Protein AF-A0A7X8BT41-F1 (afdb_monomer)

Solvent-accessible surface area (backbone atoms only — not comparable to full-atom values): 15865 Å² total; per-residue (Å²): 128,86,79,70,70,81,82,51,59,70,67,57,50,53,52,51,50,51,53,51,52,50,51,50,54,52,45,33,40,73,60,40,54,57,29,57,73,54,76,55,66,41,75,70,68,73,38,68,85,67,76,93,47,67,69,62,48,51,52,49,51,53,55,49,40,55,48,40,50,65,36,50,74,86,60,53,78,84,67,63,85,79,66,61,61,66,60,51,50,52,51,52,50,52,36,46,65,72,38,23,69,85,70,72,43,75,81,76,92,81,83,92,64,75,41,83,51,82,65,45,72,60,37,38,19,42,66,48,54,53,50,60,40,52,78,77,68,39,31,26,52,37,84,82,52,58,64,49,46,44,51,26,48,51,37,22,32,48,29,40,68,56,46,39,61,55,66,43,58,13,49,46,48,8,31,58,40,22,30,37,31,93,47,58,54,35,21,29,8,19,36,64,68,45,45,61,58,53,52,53,44,31,51,73,70,34,61,91,48,26,65,62,57,59,69,64,41,48,66,69,58,55,49,50,53,50,50,50,52,53,55,50,58,75,50,48,36,70,69,54,23,58,50,49,54,54,54,49,54,53,52,38,53,73,58,73,52,79,87,87,71,103,60,64,56,63,43,52,45,54,40,71,53,41,42,78,79,49,50,87,56,49,102

Mean predicted aligned error: 6.88 Å

pLDDT: mean 86.41, std 12.64, range [35.72, 98.38]

Secondary structure (DSSP, 8-state):
-TTGGGSS-HHHHHHHHHHHHHHHHHHHHHHTGGGGGSPPHHHHHT-------HHHHHHHHHHHHHHHHHH--SSTTTS-TT--HHHHHHHHHHHHHHHTTTTT----SS--PEEPPTTHHHHHHHT--EEEETTTTEEEE-TTS-TTTHHHHHHHHHHHHTT---HHHHHHHHHHHHHT-SSHHHHHHHHHHHHHHHHHHHHHH-TTTHHHHHHHS-HHHHHHHHHHHHHHHHH--HHHHHHHHHHHHHHHHHTT----SSSS-HHHHHHHHHHHHHGGG--

Sequence (283 aa):
LLAIVRRSGFVRLLFSLLRFVTVIVVWFYFSWGVAYFRDDFHTRATVEDVPYDSVQFKDFATRFVEQANRAYDGRTGVYSAGMDKEGVRQEIESVYQRLQGPLRVAYPNGKRRVKPMMFQSLYSKTGVSGYFGPFFNEIHVNDYSLDFTYPFTLAHEMAHQFGVGPESEANLYAFVTCASSGDPRVRYSAYASTLGYVLNDAYRFLPDEYESIYHSVRPEILEDLKRNREHWLAARDEALSSAQDKMYDAYLKTNKVSSGQENYSEVVALLVSSYDLFSPFFR

Structure (mmCIF, N/CA/C/O backbone):
data_AF-A0A7X8BT41-F1
#
_entry.id   AF-A0A7X8BT41-F1
#
loop_
_atom_site.group_PDB
_atom_site.id
_atom_site.type_symbol
_atom_site.label_atom_id
_atom_site.label_alt_id
_atom_site.label_comp_id
_atom_site.label_asym_id
_atom_site.label_entity_id
_atom_site.label_seq_id
_atom_site.pdbx_PDB_ins_code
_atom_site.Cartn_x
_atom_site.Cartn_y
_atom_site.Cartn_z
_atom_site.occupancy
_atom_site.B_iso_or_equiv
_atom_site.auth_seq_id
_atom_site.auth_comp_id
_atom_site.auth_asym_id
_atom_site.auth_atom_id
_atom_site.pdbx_PDB_model_num
ATOM 1 N N . LEU A 1 1 ? 33.443 -1.928 -18.934 1.00 46.94 1 LEU A N 1
ATOM 2 C CA . LEU A 1 1 ? 32.605 -0.994 -19.729 1.00 46.94 1 LEU A CA 1
ATOM 3 C C . LEU A 1 1 ? 33.405 0.034 -20.547 1.00 46.94 1 LEU A C 1
ATOM 5 O O . LEU A 1 1 ? 32.960 0.372 -21.632 1.00 46.94 1 LEU A O 1
ATOM 9 N N . LEU A 1 2 ? 34.616 0.445 -20.139 1.00 46.69 2 LEU A N 1
ATOM 10 C CA . LEU A 1 2 ? 35.472 1.377 -20.910 1.00 46.69 2 LEU A CA 1
ATOM 11 C C . LEU A 1 2 ? 36.242 0.769 -22.110 1.00 46.69 2 LEU A C 1
ATOM 13 O O . LEU A 1 2 ? 36.825 1.507 -22.896 1.00 46.69 2 LEU A O 1
ATOM 17 N N . ALA A 1 3 ? 36.232 -0.555 -22.300 1.00 47.72 3 ALA A N 1
ATOM 18 C CA . ALA A 1 3 ? 37.004 -1.218 -23.363 1.00 47.72 3 ALA A CA 1
ATOM 19 C C . ALA A 1 3 ? 36.257 -1.386 -24.706 1.00 47.72 3 ALA A C 1
ATOM 21 O O . ALA A 1 3 ? 36.884 -1.683 -25.719 1.00 47.72 3 ALA A O 1
ATOM 22 N N . ILE A 1 4 ? 34.935 -1.172 -24.749 1.00 52.84 4 ILE A N 1
ATOM 23 C CA . ILE A 1 4 ? 34.117 -1.387 -25.965 1.00 52.84 4 ILE A CA 1
ATOM 24 C C . ILE A 1 4 ? 34.134 -0.158 -26.897 1.00 52.84 4 ILE A C 1
ATOM 26 O O . ILE A 1 4 ? 33.820 -0.252 -28.079 1.00 52.84 4 ILE A O 1
ATOM 30 N N . VAL A 1 5 ? 34.589 0.997 -26.408 1.00 54.53 5 VAL A N 1
ATOM 31 C CA . VAL A 1 5 ? 34.499 2.278 -27.131 1.00 54.53 5 VAL A CA 1
ATOM 32 C C . VAL A 1 5 ? 35.514 2.400 -28.279 1.00 54.53 5 VAL A C 1
ATOM 34 O O . VAL A 1 5 ? 35.374 3.257 -29.144 1.00 54.53 5 VAL A O 1
ATOM 37 N N . ARG A 1 6 ? 36.532 1.534 -28.360 1.00 57.91 6 ARG A N 1
ATOM 38 C CA . ARG A 1 6 ? 37.703 1.820 -29.206 1.00 57.91 6 ARG A CA 1
ATOM 39 C C . ARG A 1 6 ? 37.657 1.320 -30.657 1.00 57.91 6 ARG A C 1
ATOM 41 O O . ARG A 1 6 ? 38.619 1.561 -31.378 1.00 57.91 6 ARG A O 1
ATOM 48 N N . ARG A 1 7 ? 36.579 0.667 -31.125 1.00 58.59 7 ARG A N 1
ATOM 49 C CA . ARG A 1 7 ? 36.480 0.195 -32.533 1.00 58.59 7 ARG A CA 1
ATOM 50 C C . ARG A 1 7 ? 35.086 0.176 -33.180 1.00 58.59 7 ARG A C 1
ATOM 52 O O . ARG A 1 7 ? 34.935 -0.348 -34.282 1.00 58.59 7 ARG A O 1
ATOM 59 N N . SER A 1 8 ? 34.069 0.765 -32.562 1.00 60.66 8 SER A N 1
ATOM 60 C CA . SER A 1 8 ? 32.756 0.961 -33.191 1.00 60.66 8 SER A CA 1
ATOM 61 C C . SER A 1 8 ? 32.545 2.445 -33.461 1.00 60.66 8 SER A C 1
ATOM 63 O O . SER A 1 8 ? 32.553 3.233 -32.520 1.00 60.66 8 SER A O 1
ATOM 65 N N . GLY A 1 9 ? 32.350 2.839 -34.725 1.00 81.31 9 GLY A N 1
ATOM 66 C CA . GLY A 1 9 ? 31.966 4.217 -35.045 1.00 81.31 9 GLY A CA 1
ATOM 67 C C . GLY A 1 9 ? 30.729 4.623 -34.239 1.00 81.31 9 GLY A C 1
ATOM 68 O O . GLY A 1 9 ? 29.859 3.784 -34.005 1.00 81.31 9 GLY A O 1
ATOM 69 N N . PHE A 1 10 ? 30.658 5.885 -33.812 1.00 83.88 10 PHE A N 1
ATOM 70 C CA . PHE A 1 10 ? 29.584 6.432 -32.970 1.00 83.88 10 PHE A CA 1
ATOM 71 C C . PHE A 1 10 ? 28.173 6.000 -33.422 1.00 83.88 10 PHE A C 1
ATOM 73 O O . PHE A 1 10 ? 27.345 5.617 -32.602 1.00 83.88 10 PHE A O 1
ATOM 80 N N . VAL A 1 11 ? 27.945 5.920 -34.738 1.00 85.94 11 VAL A N 1
ATOM 81 C CA . VAL A 1 11 ? 26.698 5.426 -35.352 1.00 85.94 11 VAL A CA 1
ATOM 82 C C . VAL A 1 11 ? 26.380 3.970 -34.986 1.00 85.94 11 VAL A C 1
ATOM 84 O O . VAL A 1 11 ? 25.241 3.654 -34.659 1.00 85.94 11 VAL A O 1
ATOM 87 N N . ARG A 1 12 ? 27.370 3.067 -34.997 1.00 88.94 12 ARG A N 1
ATOM 88 C CA . ARG A 1 12 ? 27.172 1.658 -34.605 1.00 88.94 12 ARG A CA 1
ATOM 89 C C . ARG A 1 12 ? 26.877 1.523 -33.114 1.00 88.94 12 ARG A C 1
ATOM 91 O O . ARG A 1 12 ? 26.085 0.659 -32.740 1.00 88.94 12 ARG A O 1
ATOM 98 N N . LEU A 1 13 ? 27.500 2.358 -32.278 1.00 91.25 13 LEU A N 1
ATOM 99 C CA . LEU A 1 13 ? 27.207 2.405 -30.845 1.00 91.25 13 LEU A CA 1
ATOM 100 C C . LEU A 1 13 ? 25.766 2.869 -30.610 1.00 91.25 13 LEU A C 1
ATOM 102 O O . LEU A 1 13 ? 25.022 2.180 -29.920 1.00 91.25 13 LEU A O 1
ATOM 106 N N . LEU A 1 14 ? 25.359 3.976 -31.239 1.00 92.62 14 LEU A N 1
ATOM 107 C CA . LEU A 1 14 ? 24.001 4.507 -31.128 1.00 92.62 14 LEU A CA 1
ATOM 108 C C . LEU A 1 14 ? 22.955 3.504 -31.631 1.00 92.62 14 LEU A C 1
ATOM 110 O O . LEU A 1 14 ? 21.965 3.262 -30.949 1.00 92.62 14 LEU A O 1
ATOM 114 N N . PHE A 1 15 ? 23.200 2.856 -32.772 1.00 93.81 15 PHE A N 1
ATOM 115 C CA . PHE A 1 15 ? 22.318 1.811 -33.298 1.00 93.81 15 PHE A CA 1
ATOM 116 C C . PHE A 1 15 ? 22.218 0.602 -32.355 1.00 93.81 15 PHE A C 1
ATOM 118 O O . PHE A 1 15 ? 21.132 0.067 -32.137 1.00 93.81 15 PHE A O 1
ATOM 125 N N . SER A 1 16 ? 23.336 0.185 -31.752 1.00 92.62 16 SER A N 1
ATOM 126 C CA . SER A 1 16 ? 23.345 -0.915 -30.779 1.00 92.62 16 SER A CA 1
ATOM 127 C C . SER A 1 16 ? 22.582 -0.556 -29.505 1.00 92.62 16 SER A C 1
ATOM 129 O O . SER A 1 16 ? 21.847 -1.397 -28.990 1.00 92.62 16 SER A O 1
ATOM 131 N N . LEU A 1 17 ? 22.725 0.686 -29.028 1.00 94.50 17 LEU A N 1
ATOM 132 C CA . LEU A 1 17 ? 21.994 1.211 -27.878 1.00 94.50 17 LEU A CA 1
ATOM 133 C C . LEU A 1 17 ? 20.493 1.282 -28.168 1.00 94.50 17 LEU A C 1
ATOM 135 O O . LEU A 1 17 ? 19.706 0.785 -27.371 1.00 94.50 17 LEU A O 1
ATOM 139 N N . LEU A 1 18 ? 20.102 1.822 -29.326 1.00 95.31 18 LEU A N 1
ATOM 140 C CA . LEU A 1 18 ? 18.705 1.881 -29.749 1.00 95.31 18 LEU A CA 1
ATOM 141 C C . LEU A 1 18 ? 18.093 0.480 -29.797 1.00 95.31 18 LEU A C 1
ATOM 143 O O . LEU A 1 18 ? 17.069 0.248 -29.169 1.00 95.31 18 LEU A O 1
ATOM 147 N N . ARG A 1 19 ? 18.758 -0.480 -30.458 1.00 95.56 19 ARG A N 1
ATOM 148 C CA . ARG A 1 19 ? 18.295 -1.875 -30.520 1.00 95.56 19 ARG A CA 1
ATOM 149 C C . ARG A 1 19 ? 18.134 -2.483 -29.128 1.00 95.56 19 ARG A C 1
ATOM 151 O O . ARG A 1 19 ? 17.158 -3.180 -28.879 1.00 95.56 19 ARG A O 1
ATOM 158 N N . PHE A 1 20 ? 19.090 -2.241 -28.236 1.00 94.56 20 PHE A N 1
ATOM 159 C CA . PHE A 1 20 ? 19.033 -2.734 -26.863 1.00 94.56 20 PHE A CA 1
ATOM 160 C C . PHE A 1 20 ? 17.836 -2.154 -26.099 1.00 94.56 20 PHE A C 1
ATOM 162 O O . PHE A 1 20 ? 17.067 -2.912 -25.514 1.00 94.56 20 PHE A O 1
ATOM 169 N N . VAL A 1 21 ? 17.626 -0.837 -26.176 1.00 93.62 21 VAL A N 1
ATOM 170 C CA . VAL A 1 21 ? 16.466 -0.165 -25.570 1.00 93.62 21 VAL A CA 1
ATOM 171 C C . VAL A 1 21 ? 15.160 -0.692 -26.162 1.00 93.62 21 VAL A C 1
ATOM 173 O O . VAL A 1 21 ? 14.246 -1.011 -25.411 1.00 93.62 21 VAL A O 1
ATOM 176 N N . THR A 1 22 ? 15.073 -0.865 -27.484 1.00 94.38 22 THR A N 1
ATOM 177 C CA . THR A 1 22 ? 13.886 -1.438 -28.135 1.00 94.38 22 THR A CA 1
ATOM 178 C C . THR A 1 22 ? 13.582 -2.842 -27.618 1.00 94.38 22 THR A C 1
ATOM 180 O O . THR A 1 22 ? 12.435 -3.122 -27.290 1.00 94.38 22 THR A O 1
ATOM 183 N N . VAL A 1 23 ? 14.590 -3.714 -27.498 1.00 94.88 23 VAL A N 1
ATOM 184 C CA . VAL A 1 23 ? 14.402 -5.064 -26.943 1.00 94.88 23 VAL A CA 1
ATOM 185 C C . VAL A 1 23 ? 13.898 -5.000 -25.502 1.00 94.88 23 VAL A C 1
ATOM 187 O O . VAL A 1 23 ? 12.987 -5.745 -25.162 1.00 94.88 23 VAL A O 1
ATOM 190 N N . ILE A 1 24 ? 14.429 -4.093 -24.675 1.00 92.94 24 ILE A N 1
ATOM 191 C CA . ILE A 1 24 ? 13.957 -3.902 -23.295 1.00 92.94 24 ILE A CA 1
ATOM 192 C C . ILE A 1 24 ? 12.498 -3.446 -23.266 1.00 92.94 24 ILE A C 1
ATOM 194 O O . ILE A 1 24 ? 11.713 -4.005 -22.508 1.00 92.94 24 ILE A O 1
ATOM 198 N N . VAL A 1 25 ? 12.120 -2.464 -24.086 1.00 90.50 25 VAL A N 1
ATOM 199 C CA . VAL A 1 25 ? 10.742 -1.948 -24.135 1.00 90.50 25 VAL A CA 1
ATOM 200 C C . VAL A 1 25 ? 9.771 -3.031 -24.606 1.00 90.50 25 VAL A C 1
ATOM 202 O O . VAL A 1 25 ? 8.719 -3.218 -24.003 1.00 90.50 25 VAL A O 1
ATOM 205 N N . VAL A 1 26 ? 10.128 -3.786 -25.649 1.00 92.69 26 VAL A N 1
ATOM 206 C CA . VAL A 1 26 ? 9.307 -4.906 -26.132 1.00 92.69 26 VAL A CA 1
ATOM 207 C C . VAL A 1 26 ? 9.187 -5.990 -25.064 1.00 92.69 26 VAL A C 1
ATOM 209 O O . VAL A 1 26 ? 8.084 -6.468 -24.812 1.00 92.69 26 VAL A O 1
ATOM 212 N N . TRP A 1 27 ? 10.296 -6.353 -24.413 1.00 93.94 27 TRP A N 1
ATOM 213 C CA . TRP A 1 27 ? 10.291 -7.340 -23.337 1.00 93.94 27 TRP A CA 1
ATOM 214 C C . TRP A 1 27 ? 9.424 -6.887 -22.164 1.00 93.94 27 TRP A C 1
ATOM 216 O O . TRP A 1 27 ? 8.626 -7.678 -21.684 1.00 93.94 27 TRP A O 1
ATOM 226 N N . PHE A 1 28 ? 9.508 -5.615 -21.770 1.00 90.75 28 PHE A N 1
ATOM 227 C CA . PHE A 1 28 ? 8.667 -5.030 -20.730 1.00 90.75 28 PHE A CA 1
ATOM 228 C C . PHE A 1 28 ? 7.174 -5.183 -21.034 1.00 90.75 28 PHE A C 1
ATOM 230 O O . PHE A 1 28 ? 6.432 -5.698 -20.202 1.00 90.75 28 PHE A O 1
ATOM 237 N N . TYR A 1 29 ? 6.723 -4.767 -22.224 1.00 89.50 29 TYR A N 1
ATOM 238 C CA . TYR A 1 29 ? 5.310 -4.891 -22.589 1.00 89.50 29 TYR A CA 1
ATOM 239 C C . TYR A 1 29 ? 4.877 -6.353 -22.692 1.00 89.50 29 TYR A C 1
ATOM 241 O O . TYR A 1 29 ? 3.796 -6.695 -22.223 1.00 89.50 29 TYR A O 1
ATOM 249 N N . PHE A 1 30 ? 5.729 -7.223 -23.238 1.00 88.44 30 PHE A N 1
ATOM 250 C CA . PHE A 1 30 ? 5.447 -8.653 -23.325 1.00 88.44 30 PHE A CA 1
ATOM 251 C C . PHE A 1 30 ? 5.376 -9.333 -21.949 1.00 88.44 30 PHE A C 1
ATOM 253 O O . PHE A 1 30 ? 4.540 -10.210 -21.752 1.00 88.44 30 PHE A O 1
ATOM 260 N N . SER A 1 31 ? 6.239 -8.949 -21.004 1.00 86.56 31 SER A N 1
ATOM 261 C CA . SER A 1 31 ? 6.320 -9.581 -19.687 1.00 86.56 31 SER A CA 1
ATOM 262 C C . SER A 1 31 ? 5.239 -9.090 -18.730 1.00 86.56 31 SER A C 1
ATOM 264 O O . SER A 1 31 ? 4.700 -9.892 -17.970 1.00 86.56 31 SER A O 1
ATOM 266 N N . TRP A 1 32 ? 4.929 -7.790 -18.746 1.00 88.44 32 TRP A N 1
ATOM 267 C CA . TRP A 1 32 ? 3.987 -7.205 -17.793 1.00 88.44 32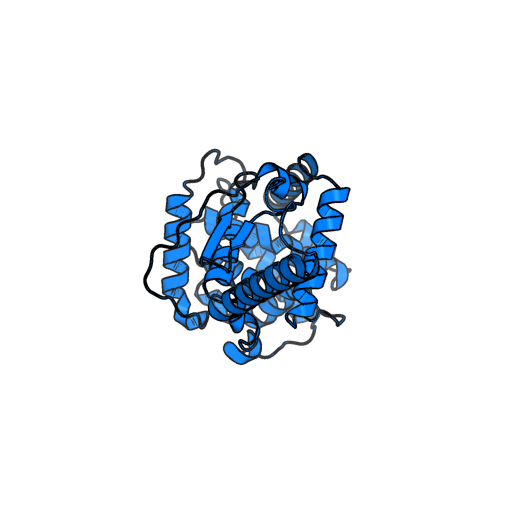 TRP A CA 1
ATOM 268 C C . TRP A 1 32 ? 3.289 -5.931 -18.271 1.00 88.44 32 TRP A C 1
ATOM 270 O O . TRP A 1 32 ? 2.133 -5.729 -17.928 1.00 88.44 32 TRP A O 1
ATOM 280 N N . GLY A 1 33 ? 3.927 -5.081 -19.081 1.00 84.69 33 GLY A N 1
ATOM 281 C CA . GLY A 1 33 ? 3.402 -3.752 -19.433 1.00 84.69 33 GLY A CA 1
ATOM 282 C C . GLY A 1 33 ? 2.035 -3.752 -20.132 1.00 84.69 33 GLY A C 1
ATOM 283 O O . GLY A 1 33 ? 1.350 -2.734 -20.119 1.00 84.69 33 GLY A O 1
ATOM 284 N N . VAL A 1 34 ? 1.588 -4.888 -20.689 1.00 85.69 34 VAL A N 1
ATOM 285 C CA . VAL A 1 34 ? 0.198 -5.065 -21.159 1.00 85.69 34 VAL A CA 1
ATOM 286 C C . VAL A 1 34 ? -0.834 -4.872 -20.031 1.00 85.69 34 VAL A C 1
ATOM 288 O O . VAL A 1 34 ? -1.960 -4.463 -20.305 1.00 85.69 34 VAL A O 1
ATOM 291 N N . ALA A 1 35 ? -0.454 -5.081 -18.766 1.00 84.88 35 ALA A N 1
ATOM 292 C CA . ALA A 1 35 ? -1.291 -4.853 -17.589 1.00 84.88 35 ALA A CA 1
ATOM 293 C C . ALA A 1 35 ? -1.810 -3.408 -17.474 1.00 84.88 35 ALA A C 1
ATOM 295 O O . ALA A 1 35 ? -2.908 -3.213 -16.964 1.00 84.88 35 ALA A O 1
ATOM 296 N N . TYR A 1 36 ? -1.098 -2.404 -18.009 1.00 81.19 36 TYR A N 1
ATOM 297 C CA . TYR A 1 36 ? -1.581 -1.013 -18.034 1.00 81.19 36 TYR A CA 1
ATOM 298 C C . TYR A 1 36 ? -2.783 -0.780 -18.954 1.00 81.19 36 TYR A C 1
ATOM 300 O O . TYR A 1 36 ? -3.438 0.252 -18.853 1.00 81.19 36 TYR A O 1
ATOM 308 N N . PHE A 1 37 ? -3.073 -1.709 -19.866 1.00 83.25 37 PHE A N 1
ATOM 309 C CA . PHE A 1 37 ? -4.236 -1.626 -20.755 1.00 83.25 37 PHE A CA 1
ATOM 310 C C . PHE A 1 37 ? -5.433 -2.423 -20.241 1.00 83.25 37 PHE A C 1
ATOM 312 O O . PHE A 1 37 ? -6.433 -2.539 -20.945 1.00 83.25 37 PHE A O 1
ATOM 319 N N . ARG A 1 38 ? -5.323 -3.017 -19.050 1.00 83.62 38 ARG A N 1
ATOM 320 C CA . ARG A 1 38 ? -6.440 -3.675 -18.383 1.00 83.62 38 ARG A CA 1
ATOM 321 C C . ARG A 1 38 ? -7.437 -2.608 -17.928 1.00 83.62 38 ARG A C 1
ATOM 323 O O . ARG A 1 38 ? -7.025 -1.550 -17.462 1.00 83.62 38 ARG A O 1
ATOM 330 N N . ASP A 1 39 ? -8.726 -2.910 -18.055 1.00 83.31 39 ASP A N 1
ATOM 331 C CA . ASP A 1 39 ? -9.784 -2.016 -17.581 1.00 83.31 39 ASP A CA 1
ATOM 332 C C . ASP A 1 39 ? -9.620 -1.715 -16.082 1.00 83.31 39 ASP A C 1
ATOM 334 O O . ASP A 1 39 ? -9.140 -2.559 -15.307 1.00 83.31 39 ASP A O 1
ATOM 338 N N . ASP A 1 40 ? -10.043 -0.519 -15.679 1.00 82.25 40 ASP A N 1
ATOM 339 C CA . ASP A 1 40 ? -9.997 -0.069 -14.291 1.00 82.25 40 ASP A CA 1
ATOM 340 C C . ASP A 1 40 ? -10.830 -0.967 -13.356 1.00 82.25 40 ASP A C 1
ATOM 342 O O . ASP A 1 40 ? -11.617 -1.828 -13.774 1.00 82.25 40 ASP A O 1
ATOM 346 N N . PHE A 1 41 ? -10.635 -0.781 -12.051 1.00 82.19 41 PHE A N 1
ATOM 347 C CA . PHE A 1 41 ? -11.343 -1.550 -11.039 1.00 82.19 41 PHE A CA 1
ATOM 348 C C . PHE A 1 41 ? -12.869 -1.410 -11.117 1.00 82.19 41 PHE A C 1
ATOM 350 O O . PHE A 1 41 ? -13.549 -2.422 -10.971 1.00 82.19 41 PHE A O 1
ATOM 357 N N . HIS A 1 42 ? -13.417 -0.222 -11.376 1.00 80.69 42 HIS A N 1
ATOM 358 C CA . HIS A 1 42 ? -14.865 0.014 -11.424 1.00 80.69 42 HIS A CA 1
ATOM 359 C C . HIS A 1 42 ? -15.517 -0.797 -12.544 1.00 80.69 42 HIS A C 1
ATOM 361 O O . HIS A 1 42 ? -16.444 -1.581 -12.309 1.00 80.69 42 HIS A O 1
ATOM 367 N N . THR A 1 43 ? -14.943 -0.713 -13.746 1.00 80.31 43 THR A N 1
ATOM 368 C CA . THR A 1 43 ? -15.365 -1.488 -14.915 1.00 80.31 43 THR A CA 1
ATOM 369 C C . THR A 1 43 ? -15.244 -2.984 -14.640 1.00 80.31 43 THR A C 1
ATOM 371 O O . THR A 1 43 ? -16.195 -3.753 -14.827 1.00 80.31 43 THR A O 1
ATOM 374 N N . ARG A 1 44 ? -14.084 -3.421 -14.134 1.00 85.31 44 ARG A N 1
ATOM 375 C CA . ARG A 1 44 ? -13.840 -4.843 -13.899 1.00 85.31 44 ARG A CA 1
ATOM 376 C C . ARG A 1 44 ? -14.641 -5.410 -12.765 1.00 85.31 44 ARG A C 1
ATOM 378 O O . ARG A 1 44 ? -14.988 -6.565 -12.897 1.00 85.31 44 ARG A O 1
ATOM 385 N N . ALA A 1 45 ? -14.883 -4.701 -11.674 1.00 79.88 45 ALA A N 1
ATOM 386 C CA . ALA A 1 45 ? -15.609 -5.201 -10.510 1.00 79.88 45 ALA A CA 1
ATOM 387 C C . 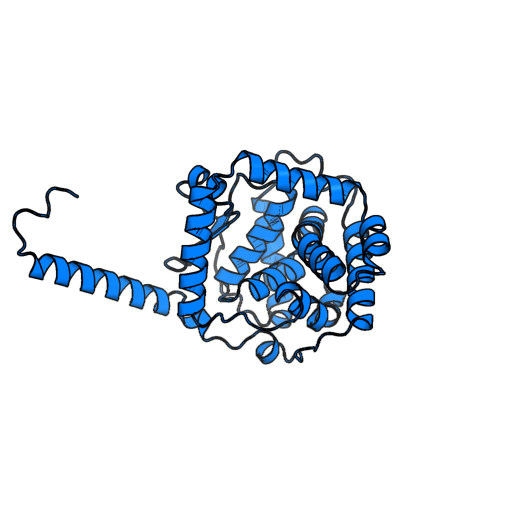ALA A 1 45 ? -17.120 -4.952 -10.615 1.00 79.88 45 ALA A C 1
ATOM 389 O O . ALA A 1 45 ? -17.870 -5.520 -9.823 1.00 79.88 45 ALA A O 1
ATOM 390 N N . THR A 1 46 ? -17.570 -4.198 -11.628 1.00 79.88 46 THR A N 1
ATOM 391 C CA . THR A 1 46 ? -18.962 -3.738 -11.754 1.00 79.88 46 THR A CA 1
ATOM 392 C C . THR A 1 46 ? -19.369 -2.924 -10.520 1.00 79.88 46 THR A C 1
ATOM 394 O O . THR A 1 46 ? -20.442 -3.117 -9.955 1.00 79.88 46 THR A O 1
ATOM 397 N N . VAL A 1 47 ? -18.456 -2.058 -10.078 1.00 78.12 47 VAL A N 1
ATOM 398 C CA . VAL A 1 47 ? -18.631 -1.132 -8.955 1.00 78.12 47 VAL A CA 1
ATOM 399 C C . VAL A 1 47 ? -18.745 0.254 -9.558 1.00 78.12 47 VAL A C 1
ATOM 401 O O . VAL A 1 47 ? -17.845 0.673 -10.278 1.00 78.12 47 VAL A O 1
ATOM 404 N N . GLU A 1 48 ? -19.848 0.950 -9.308 1.00 75.44 48 GLU A N 1
ATOM 405 C CA . GLU A 1 48 ? -20.013 2.316 -9.805 1.00 75.44 48 GLU A CA 1
ATOM 406 C C . GLU A 1 48 ? -18.977 3.239 -9.159 1.00 75.44 48 GLU A C 1
ATOM 408 O O . GLU A 1 48 ? -18.620 3.074 -7.990 1.00 75.44 48 GLU A O 1
ATOM 413 N N . ASP A 1 49 ? -18.454 4.180 -9.942 1.00 69.81 49 ASP A N 1
ATOM 414 C CA . ASP A 1 49 ? -17.660 5.269 -9.386 1.00 69.81 49 ASP A CA 1
ATOM 415 C C . ASP A 1 49 ? -18.594 6.159 -8.563 1.00 69.81 49 ASP A C 1
ATOM 417 O O . ASP A 1 49 ? -19.667 6.556 -9.034 1.00 69.81 49 ASP A O 1
ATOM 421 N N . VAL A 1 50 ? -18.226 6.404 -7.309 1.00 67.44 50 VAL A N 1
ATOM 422 C CA . VAL A 1 50 ? -19.091 7.104 -6.362 1.00 67.44 50 VAL A CA 1
ATOM 423 C C . VAL A 1 50 ? -18.588 8.538 -6.247 1.00 67.44 50 VAL A C 1
ATOM 425 O O . VAL A 1 50 ? -17.460 8.746 -5.792 1.00 67.44 50 VAL A O 1
ATOM 428 N N . PRO A 1 51 ? -19.386 9.545 -6.655 1.00 73.44 51 PRO A N 1
ATOM 429 C CA . PRO A 1 51 ? -18.998 10.933 -6.466 1.00 73.44 51 PRO A CA 1
ATOM 430 C C . PRO A 1 51 ? -18.841 11.233 -4.975 1.00 73.44 51 PRO A C 1
ATOM 432 O O . PRO A 1 51 ? -19.465 10.589 -4.133 1.00 73.44 51 PRO A O 1
ATOM 435 N N . TYR A 1 52 ? -18.030 12.241 -4.654 1.00 75.00 52 TYR A N 1
ATOM 436 C CA . TYR A 1 52 ? -17.840 12.670 -3.272 1.00 75.00 52 TYR A CA 1
ATOM 437 C C . TYR A 1 52 ? -19.182 12.934 -2.566 1.00 75.00 52 TYR A C 1
ATOM 439 O O . TYR A 1 52 ? -19.979 13.762 -3.014 1.00 75.00 52 TYR A O 1
ATOM 447 N N . ASP A 1 53 ? -19.378 12.279 -1.422 1.00 84.31 53 ASP A N 1
ATOM 448 C CA . ASP A 1 53 ? -20.487 12.498 -0.497 1.00 84.31 53 ASP A CA 1
ATOM 449 C C . ASP A 1 53 ? -19.925 12.571 0.932 1.00 84.31 53 ASP A C 1
ATOM 451 O O . ASP A 1 53 ? -19.302 11.631 1.438 1.00 84.31 53 ASP A O 1
ATOM 455 N N . SER A 1 54 ? -20.122 13.713 1.594 1.00 83.62 54 SER A N 1
ATOM 456 C CA . SER A 1 54 ? -19.597 13.955 2.940 1.00 83.62 54 SER A CA 1
ATOM 457 C C . SER A 1 54 ? -20.243 13.063 4.000 1.00 83.62 54 SER A C 1
ATOM 459 O O . SER A 1 54 ? -19.572 12.646 4.942 1.00 83.62 54 SER A O 1
ATOM 461 N N . VAL A 1 55 ? -21.528 12.734 3.854 1.00 88.19 55 VAL A N 1
ATOM 462 C CA . VAL A 1 55 ? -22.255 11.871 4.790 1.00 88.19 55 VAL A CA 1
ATOM 463 C C . VAL A 1 55 ? -21.768 10.437 4.643 1.00 88.19 55 VAL A C 1
ATOM 465 O O . VAL A 1 55 ? -21.441 9.799 5.646 1.00 88.19 55 VAL A O 1
ATOM 468 N N . GLN A 1 56 ? -21.652 9.953 3.404 1.00 90.38 56 GLN A N 1
ATOM 469 C CA . GLN A 1 56 ? -21.121 8.619 3.128 1.00 90.38 56 GLN A CA 1
ATOM 470 C C . GLN A 1 56 ? -19.676 8.486 3.614 1.00 90.38 56 GLN A C 1
ATOM 472 O O . GLN A 1 56 ? -19.327 7.502 4.267 1.00 90.38 56 GLN A O 1
ATOM 477 N N . PHE A 1 57 ? -18.834 9.484 3.339 1.00 92.38 57 PHE A N 1
ATOM 478 C CA . PHE A 1 57 ? -17.439 9.440 3.756 1.00 92.38 57 PHE A CA 1
ATOM 479 C C . PHE A 1 57 ? -17.273 9.516 5.269 1.00 92.38 57 PHE A C 1
ATOM 481 O O . PHE A 1 57 ? -16.441 8.801 5.820 1.00 92.38 57 PHE A O 1
ATOM 488 N N . LYS A 1 58 ? -18.083 10.318 5.966 1.00 94.25 58 LYS A N 1
ATOM 489 C CA . LYS A 1 58 ? -18.079 10.374 7.432 1.00 94.25 58 LYS A CA 1
ATOM 490 C C . LYS A 1 58 ? -18.457 9.034 8.058 1.00 94.25 58 LYS A C 1
ATOM 492 O O . LYS A 1 58 ? -17.796 8.603 9.007 1.00 94.25 58 LYS A O 1
ATOM 497 N N . ASP A 1 59 ? -19.493 8.378 7.533 1.00 94.50 59 ASP A N 1
ATOM 498 C CA . ASP A 1 59 ? -19.884 7.033 7.965 1.00 94.50 59 ASP A CA 1
ATOM 499 C C . ASP A 1 59 ? -18.751 6.030 7.715 1.00 94.50 59 ASP A C 1
ATOM 501 O O . ASP A 1 59 ? -18.312 5.345 8.641 1.00 94.50 59 ASP A O 1
ATOM 505 N N . PHE A 1 60 ? -18.200 6.015 6.498 1.00 95.62 60 PHE A N 1
ATOM 506 C CA . PHE A 1 60 ? -17.059 5.174 6.146 1.00 95.62 60 PHE A CA 1
ATOM 507 C C . PHE A 1 60 ? -15.861 5.413 7.071 1.00 95.62 60 PHE A C 1
ATOM 509 O O . PHE A 1 60 ? -15.325 4.456 7.621 1.00 95.62 60 PHE A O 1
ATOM 516 N N . ALA A 1 61 ? -15.448 6.665 7.281 1.00 96.81 61 ALA A N 1
ATOM 517 C CA . ALA A 1 61 ? -14.289 7.011 8.098 1.00 96.81 61 ALA A CA 1
ATOM 518 C C . ALA A 1 61 ? -14.486 6.572 9.555 1.00 96.81 61 ALA A C 1
ATOM 520 O O . ALA A 1 61 ? -13.576 6.005 10.158 1.00 96.81 61 ALA A O 1
ATOM 521 N N . THR A 1 62 ? -15.692 6.762 10.097 1.00 96.62 62 THR A N 1
ATOM 522 C CA . THR A 1 62 ? -16.043 6.326 11.453 1.00 96.62 62 THR A CA 1
ATOM 523 C C . THR A 1 62 ? -15.981 4.800 11.565 1.00 96.62 62 THR A C 1
ATOM 525 O O . THR A 1 62 ? -15.263 4.278 12.420 1.00 96.62 62 THR A O 1
ATOM 528 N N . ARG A 1 63 ? -16.642 4.065 10.654 1.00 96.38 63 ARG A N 1
ATOM 529 C CA . ARG A 1 63 ? -16.585 2.591 10.606 1.00 96.38 63 ARG A CA 1
ATOM 530 C C . ARG A 1 63 ? -15.152 2.088 10.429 1.00 96.38 63 ARG A C 1
ATOM 532 O O . ARG A 1 63 ? -14.742 1.142 11.100 1.00 96.38 63 ARG A O 1
ATOM 539 N N . PHE A 1 64 ? -14.371 2.730 9.564 1.00 97.50 64 PHE A N 1
ATOM 540 C CA . PHE A 1 64 ? -12.981 2.378 9.304 1.00 97.50 64 PHE A CA 1
ATOM 541 C C . PHE A 1 64 ? -12.125 2.521 10.565 1.00 97.50 64 PHE A C 1
ATOM 543 O O . PHE A 1 64 ? -11.386 1.596 10.904 1.00 97.50 64 PHE A O 1
ATOM 550 N N . VAL A 1 65 ? -12.242 3.641 11.287 1.00 98.00 65 VAL A N 1
ATOM 551 C CA . VAL A 1 65 ? -11.498 3.871 12.534 1.00 98.00 65 VAL A CA 1
ATOM 552 C C . VAL A 1 65 ? -11.903 2.872 13.615 1.00 98.00 65 VAL A C 1
ATOM 554 O O . VAL A 1 65 ? -11.032 2.325 14.293 1.00 98.00 65 VAL A O 1
ATOM 557 N N . GLU A 1 66 ? -13.189 2.542 13.746 1.00 97.00 66 GLU A N 1
ATOM 558 C CA . GLU A 1 66 ? -13.612 1.486 14.670 1.00 97.00 66 GLU A CA 1
ATOM 559 C C . GLU A 1 66 ? -12.965 0.133 14.346 1.00 97.00 66 GLU A C 1
ATOM 561 O O . GLU A 1 66 ? -12.523 -0.579 15.250 1.00 97.00 66 GLU A O 1
ATOM 566 N N . GLN A 1 67 ? -12.891 -0.230 13.063 1.00 96.56 67 GLN A N 1
ATOM 567 C CA . GLN A 1 67 ? -12.261 -1.477 12.638 1.00 96.56 67 GLN A CA 1
ATOM 568 C C . GLN A 1 67 ? -10.742 -1.450 12.824 1.00 96.56 67 GLN A C 1
ATOM 570 O O . GLN A 1 67 ? -10.177 -2.438 13.291 1.00 96.56 67 GLN A O 1
ATOM 575 N N . ALA A 1 68 ? -10.089 -0.313 12.571 1.00 96.31 68 ALA A N 1
ATOM 576 C CA . ALA A 1 68 ? -8.674 -0.120 12.879 1.00 96.31 68 ALA A CA 1
ATOM 577 C C . ALA A 1 68 ? -8.398 -0.318 14.378 1.00 96.31 68 ALA A C 1
ATOM 579 O O . ALA A 1 68 ? -7.482 -1.051 1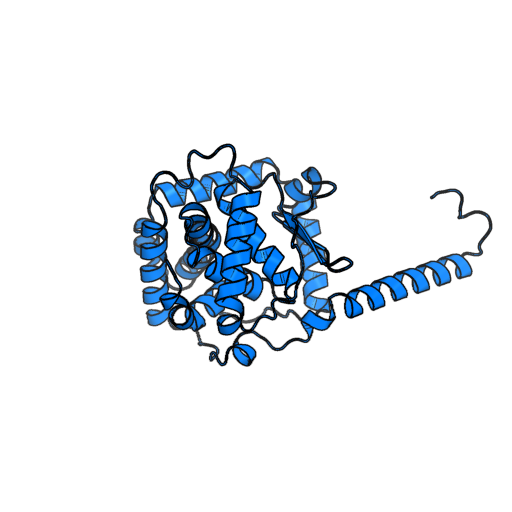4.757 1.00 96.31 68 ALA A O 1
ATOM 580 N N . ASN A 1 69 ? -9.248 0.254 15.233 1.00 96.56 69 ASN A N 1
ATOM 581 C CA . ASN A 1 69 ? -9.159 0.102 16.681 1.00 96.56 69 ASN A CA 1
ATOM 582 C C . ASN A 1 69 ? -9.378 -1.346 17.142 1.00 96.56 69 ASN A C 1
ATOM 584 O O . ASN A 1 69 ? -8.742 -1.774 18.104 1.00 96.56 69 ASN A O 1
ATOM 588 N N . ARG A 1 70 ? -10.270 -2.096 16.480 1.00 94.38 70 ARG A N 1
ATOM 589 C CA . ARG A 1 70 ? -10.514 -3.523 16.756 1.00 94.38 70 ARG A CA 1
ATOM 590 C C . ARG A 1 70 ? -9.385 -4.426 16.256 1.00 94.38 70 ARG A C 1
ATOM 592 O O . ARG A 1 70 ? -9.120 -5.451 16.877 1.00 94.38 70 ARG A O 1
ATOM 599 N N . ALA A 1 71 ? -8.726 -4.061 15.157 1.00 93.19 71 ALA A N 1
ATOM 600 C CA . ALA A 1 71 ? -7.614 -4.822 14.595 1.00 93.19 71 ALA A CA 1
ATOM 601 C C . ALA A 1 71 ? -6.339 -4.739 15.449 1.00 93.19 71 ALA A C 1
ATOM 603 O O . ALA A 1 71 ? -5.500 -5.636 15.375 1.00 93.19 71 ALA A O 1
ATOM 604 N N . TYR A 1 72 ? -6.196 -3.690 16.262 1.00 91.62 72 TYR A N 1
ATOM 605 C CA . TYR A 1 72 ? -5.114 -3.575 17.234 1.00 91.62 72 TYR A CA 1
ATOM 606 C C . TYR A 1 72 ? -5.370 -4.480 18.448 1.00 91.62 72 TYR A C 1
ATOM 608 O O . TYR A 1 72 ? -6.269 -4.224 19.249 1.00 91.62 72 TYR A O 1
ATOM 616 N N . ASP A 1 73 ? -4.557 -5.525 18.623 1.00 82.88 73 ASP A N 1
ATOM 617 C CA . ASP A 1 73 ? -4.735 -6.515 19.700 1.00 82.88 73 ASP A CA 1
ATOM 618 C C . ASP A 1 73 ? -3.823 -6.288 20.929 1.00 82.88 73 ASP A C 1
ATOM 620 O O . ASP A 1 73 ? -3.769 -7.122 21.838 1.00 82.88 73 ASP A O 1
ATOM 624 N N . GLY A 1 74 ? -3.083 -5.171 20.968 1.00 72.56 74 GLY A N 1
ATOM 625 C CA . GLY A 1 74 ? -2.119 -4.841 22.030 1.00 72.56 74 GLY A CA 1
ATOM 626 C C . GLY A 1 74 ? -0.803 -5.627 21.981 1.00 72.56 74 GLY A C 1
ATOM 627 O O . GLY A 1 74 ? 0.099 -5.369 22.776 1.00 72.56 74 GLY A O 1
ATOM 628 N N . ARG A 1 75 ? -0.670 -6.585 21.058 1.00 66.75 75 ARG A N 1
ATOM 629 C CA . ARG A 1 75 ? 0.546 -7.376 20.800 1.00 66.75 75 ARG A CA 1
ATOM 630 C C . ARG A 1 75 ? 1.116 -7.075 19.413 1.00 66.75 75 ARG A C 1
ATOM 632 O O . ARG A 1 75 ? 2.328 -7.150 19.211 1.00 66.75 75 ARG A O 1
ATOM 639 N N . THR A 1 76 ? 0.251 -6.712 18.473 1.00 62.81 76 THR A N 1
ATOM 640 C CA . THR A 1 76 ? 0.556 -6.208 17.135 1.00 62.81 76 THR A CA 1
ATOM 641 C C . THR A 1 76 ? 1.038 -4.760 17.214 1.00 62.81 76 THR A C 1
ATOM 643 O O . THR A 1 76 ? 0.376 -3.932 17.828 1.00 62.81 76 THR A O 1
ATOM 646 N N . GLY A 1 77 ? 2.182 -4.438 16.607 1.00 54.38 77 GLY A N 1
ATOM 647 C CA . GLY A 1 77 ? 2.679 -3.059 16.514 1.00 54.38 77 GLY A CA 1
ATOM 648 C C . GLY A 1 77 ? 3.898 -2.772 17.388 1.00 54.38 77 GLY A C 1
ATOM 649 O O . GLY A 1 77 ? 4.910 -2.309 16.876 1.00 54.38 77 GLY A O 1
ATOM 650 N N . VAL A 1 78 ? 3.915 -3.137 18.670 1.00 48.62 78 VAL A N 1
ATOM 651 C CA . VAL A 1 78 ? 4.949 -2.596 19.580 1.00 48.62 78 VAL A CA 1
ATOM 652 C C . VAL A 1 78 ? 6.140 -3.543 19.838 1.00 48.62 78 VAL A C 1
ATOM 654 O O . VAL A 1 78 ? 7.220 -3.056 20.161 1.00 48.62 78 VAL A O 1
ATOM 657 N N . TYR A 1 79 ? 6.026 -4.866 19.618 1.00 49.00 79 TYR A N 1
ATOM 658 C CA . TYR A 1 79 ? 7.016 -5.815 20.181 1.00 49.00 79 TYR A CA 1
ATOM 659 C C . TYR A 1 79 ? 7.528 -6.975 19.318 1.00 49.00 79 TYR A C 1
ATOM 661 O O . TYR A 1 79 ? 8.369 -7.736 19.799 1.00 49.00 79 TYR A O 1
ATOM 669 N N . SER A 1 80 ? 7.105 -7.160 18.067 1.00 50.12 80 SER A N 1
ATOM 670 C CA . SER A 1 80 ? 7.630 -8.288 17.286 1.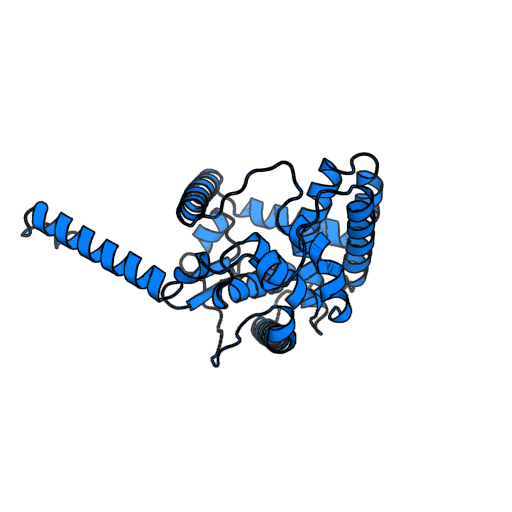00 50.12 80 SER A CA 1
ATOM 671 C C . SER A 1 80 ? 8.926 -7.909 16.576 1.00 50.12 80 SER A C 1
ATOM 673 O O . SER A 1 80 ? 8.919 -7.682 15.375 1.00 50.12 80 SER A O 1
ATOM 675 N N . ALA A 1 81 ? 10.051 -7.845 17.287 1.00 56.88 81 ALA A N 1
ATOM 676 C CA . ALA A 1 81 ? 11.319 -8.065 16.602 1.00 56.88 81 ALA A CA 1
ATOM 677 C C . ALA A 1 81 ? 11.303 -9.512 16.083 1.00 56.88 81 ALA A C 1
ATOM 679 O O . ALA A 1 81 ? 11.229 -10.448 16.881 1.00 56.88 81 ALA A O 1
ATOM 680 N N . GLY A 1 82 ? 11.325 -9.697 14.762 1.00 70.88 82 GLY A N 1
ATOM 681 C CA . GLY A 1 82 ? 11.360 -11.027 14.152 1.00 70.88 82 GLY A CA 1
ATOM 682 C C . GLY A 1 82 ? 9.991 -11.544 13.720 1.00 70.88 82 GLY A C 1
ATOM 683 O O . GLY A 1 82 ? 9.612 -12.663 14.071 1.00 70.88 82 GLY A O 1
ATOM 684 N N . MET A 1 83 ? 9.249 -10.751 12.939 1.00 83.06 83 MET A N 1
ATOM 685 C CA . MET A 1 83 ? 8.114 -11.267 12.175 1.00 83.06 83 MET A CA 1
ATOM 686 C C . MET A 1 83 ? 8.536 -12.461 11.301 1.00 83.06 83 MET A C 1
ATOM 688 O O . MET A 1 83 ? 9.508 -12.393 10.546 1.00 83.06 83 MET A O 1
ATOM 692 N N . ASP A 1 84 ? 7.766 -13.550 11.365 1.00 89.50 84 ASP A N 1
ATOM 693 C CA . ASP A 1 84 ? 7.899 -14.678 10.441 1.00 89.50 84 ASP A CA 1
ATOM 694 C C . ASP A 1 84 ? 7.416 -14.266 9.042 1.00 89.50 84 ASP A C 1
ATOM 696 O O . ASP A 1 84 ? 6.243 -14.414 8.692 1.00 89.50 84 ASP A O 1
ATOM 700 N N . LYS A 1 85 ? 8.335 -13.705 8.249 1.00 90.25 85 LYS A N 1
ATOM 701 C CA . LYS A 1 85 ? 8.064 -13.222 6.888 1.00 90.25 85 LYS A CA 1
ATOM 702 C C . LYS A 1 85 ? 7.580 -14.333 5.958 1.00 90.25 85 LYS A C 1
ATOM 704 O O . LYS A 1 85 ? 6.777 -14.067 5.069 1.00 90.25 85 LYS A O 1
ATOM 709 N N . GLU A 1 86 ? 8.036 -15.569 6.156 1.00 91.50 86 GLU A N 1
ATOM 710 C CA . GLU A 1 86 ? 7.606 -16.701 5.333 1.00 91.50 86 GLU A CA 1
ATOM 711 C C . GLU A 1 86 ? 6.179 -17.130 5.691 1.00 91.50 86 GLU A C 1
ATOM 713 O O . GLU A 1 86 ? 5.371 -17.338 4.787 1.00 91.50 86 GLU A O 1
ATOM 718 N N . GLY A 1 87 ? 5.838 -17.177 6.982 1.00 93.12 87 GLY A N 1
ATOM 719 C CA . GLY A 1 87 ? 4.464 -17.386 7.441 1.00 93.12 87 GLY A CA 1
ATOM 720 C C . GLY A 1 87 ? 3.508 -16.297 6.946 1.00 93.12 87 GLY A C 1
ATOM 721 O O . GLY A 1 87 ? 2.451 -16.608 6.400 1.00 93.12 87 GLY A O 1
ATOM 722 N N . VAL A 1 88 ? 3.908 -15.022 7.027 1.00 93.94 88 VAL A N 1
ATOM 723 C CA . VAL A 1 88 ? 3.125 -13.890 6.490 1.00 93.94 88 VAL A CA 1
ATOM 724 C C . VAL A 1 88 ? 2.930 -14.008 4.979 1.00 93.94 88 VAL A C 1
ATOM 726 O O . VAL A 1 88 ? 1.823 -13.810 4.480 1.00 93.94 88 VAL A O 1
ATOM 729 N N . ARG A 1 89 ? 3.978 -14.376 4.235 1.00 94.94 89 ARG A N 1
ATOM 730 C CA . ARG A 1 89 ? 3.895 -14.600 2.786 1.00 94.94 89 ARG A CA 1
ATOM 731 C C . ARG A 1 89 ? 2.901 -15.709 2.442 1.00 94.94 89 ARG A C 1
ATOM 733 O O . ARG A 1 89 ? 2.112 -15.543 1.515 1.00 94.94 89 ARG A O 1
ATOM 740 N N . GLN A 1 90 ? 2.938 -16.827 3.167 1.00 94.50 90 GLN A N 1
ATOM 741 C CA . GLN A 1 90 ? 2.011 -17.947 2.973 1.00 94.50 90 GLN A CA 1
ATOM 742 C C . GLN A 1 90 ? 0.568 -17.555 3.300 1.00 94.50 90 GLN A C 1
ATOM 744 O O . GLN A 1 90 ? -0.341 -17.897 2.544 1.00 94.50 90 GLN A O 1
ATOM 749 N N . GLU A 1 91 ? 0.363 -16.798 4.378 1.00 95.69 91 GLU A N 1
ATOM 750 C CA . GLU A 1 91 ? -0.948 -16.272 4.751 1.00 95.69 91 GLU A CA 1
ATOM 751 C C . GLU A 1 91 ? -1.506 -15.361 3.647 1.00 95.69 91 GLU A C 1
ATOM 753 O O . GLU A 1 91 ? -2.600 -15.622 3.150 1.00 95.69 91 GLU A O 1
ATOM 758 N N . ILE A 1 92 ? -0.737 -14.372 3.176 1.00 96.00 92 ILE A N 1
ATOM 759 C CA . ILE A 1 92 ? -1.150 -13.465 2.090 1.00 96.00 92 ILE A CA 1
ATOM 760 C C . ILE A 1 92 ? -1.448 -14.242 0.798 1.00 96.00 92 ILE A C 1
ATOM 762 O O . ILE A 1 92 ? -2.478 -14.004 0.164 1.00 96.00 92 ILE A O 1
ATOM 766 N N . GLU A 1 93 ? -0.603 -15.209 0.418 1.00 94.81 93 GLU A N 1
ATOM 767 C CA . GLU A 1 93 ? -0.869 -16.069 -0.743 1.00 94.81 93 GLU A CA 1
ATOM 768 C C . GLU A 1 93 ? -2.189 -16.832 -0.594 1.00 94.81 93 GLU A C 1
ATOM 770 O O . GLU A 1 93 ? -2.959 -16.903 -1.554 1.00 94.81 93 GLU A O 1
ATOM 775 N N . SER A 1 94 ? -2.464 -17.381 0.593 1.00 94.69 94 SER A N 1
ATOM 776 C CA . SER A 1 94 ? -3.695 -18.129 0.859 1.00 94.69 94 SER A CA 1
ATOM 777 C C . SER A 1 94 ? -4.941 -17.242 0.763 1.00 94.69 94 SER A C 1
ATOM 779 O O . SER A 1 94 ? -5.967 -17.663 0.220 1.00 94.69 94 SER A O 1
ATOM 781 N N . VAL A 1 95 ? -4.852 -15.988 1.222 1.00 96.19 95 VAL A N 1
ATOM 782 C CA . VAL A 1 95 ? -5.967 -15.044 1.149 1.00 96.19 95 VAL A CA 1
ATOM 783 C C . VAL A 1 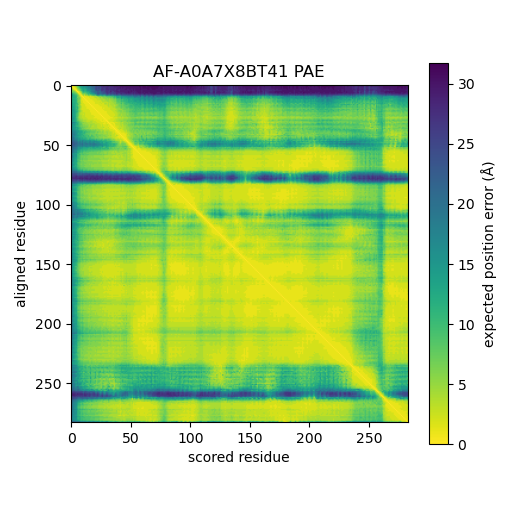95 ? -6.208 -14.607 -0.293 1.00 96.19 95 VAL A C 1
ATOM 785 O O . VAL A 1 95 ? -7.357 -14.639 -0.730 1.00 96.19 95 VAL A O 1
ATOM 788 N N . TYR A 1 96 ? -5.160 -14.307 -1.068 1.00 95.50 96 TYR A N 1
ATOM 789 C CA . TYR A 1 96 ? -5.304 -14.021 -2.499 1.00 95.50 96 TYR A CA 1
ATOM 790 C C . TYR A 1 96 ? -5.939 -15.190 -3.264 1.00 95.50 96 TYR A C 1
ATOM 792 O O . TYR A 1 96 ? -6.823 -14.970 -4.088 1.00 95.50 96 TYR A O 1
ATOM 800 N N . GLN A 1 97 ? -5.552 -16.438 -2.972 1.00 94.06 97 GLN A N 1
ATOM 801 C CA . GLN A 1 97 ? -6.179 -17.622 -3.582 1.00 94.06 97 GLN A CA 1
ATOM 802 C C . GLN A 1 97 ? -7.672 -17.710 -3.262 1.00 94.06 97 GLN A C 1
ATOM 804 O O . GLN A 1 97 ? -8.483 -18.012 -4.140 1.00 94.06 97 GLN A O 1
ATOM 809 N N . ARG A 1 98 ? -8.045 -17.432 -2.009 1.00 94.94 98 ARG A N 1
ATOM 810 C CA . ARG A 1 98 ? -9.441 -17.439 -1.560 1.00 94.94 98 ARG A CA 1
ATOM 811 C C . ARG A 1 98 ? -10.253 -16.297 -2.176 1.00 94.94 98 ARG A C 1
ATOM 813 O O . ARG A 1 98 ? -11.419 -16.496 -2.499 1.00 94.94 98 ARG A O 1
ATOM 820 N N . LEU A 1 99 ? -9.646 -15.123 -2.347 1.00 95.00 99 LEU A N 1
ATOM 821 C CA . LEU A 1 99 ? -10.301 -13.911 -2.845 1.00 95.00 99 LEU A CA 1
ATOM 822 C C . LEU A 1 99 ? -10.135 -13.679 -4.353 1.00 95.00 99 LEU A C 1
ATOM 824 O O . LEU A 1 99 ? -10.602 -12.660 -4.852 1.00 95.00 99 LEU A O 1
ATOM 828 N N . GLN A 1 100 ? -9.547 -14.616 -5.102 1.00 92.38 100 GLN A N 1
ATOM 829 C CA . GLN A 1 100 ? -9.319 -14.466 -6.547 1.00 92.38 100 GLN A CA 1
ATOM 830 C C . GLN A 1 100 ? -10.601 -14.123 -7.333 1.00 92.38 100 GLN A C 1
ATOM 832 O O . GLN A 1 100 ? -10.568 -13.308 -8.252 1.00 92.38 100 GLN A O 1
ATOM 837 N N . GLY A 1 101 ? -11.743 -14.703 -6.935 1.00 91.12 101 GLY A N 1
ATOM 838 C CA . GLY A 1 101 ? -13.056 -14.434 -7.526 1.00 91.12 101 GLY A CA 1
ATOM 839 C C . GLY A 1 101 ? -13.542 -13.012 -7.226 1.00 91.12 101 GLY A C 1
ATOM 840 O O . GLY A 1 101 ? -13.694 -12.239 -8.169 1.00 91.12 101 GLY A O 1
ATOM 841 N N . PRO A 1 102 ? -13.734 -12.642 -5.943 1.00 90.94 102 PRO A N 1
ATOM 842 C CA . PRO A 1 102 ? -14.107 -11.282 -5.545 1.00 90.94 102 PRO A CA 1
ATOM 843 C C . PRO A 1 102 ? -13.183 -10.185 -6.093 1.00 90.94 102 PRO A C 1
ATOM 845 O O . PRO A 1 102 ? -13.666 -9.169 -6.580 1.00 90.94 102 PRO A O 1
ATOM 848 N N . LEU A 1 103 ? -11.864 -10.403 -6.082 1.00 91.00 103 LEU A N 1
ATOM 849 C CA . LEU A 1 103 ? -10.877 -9.454 -6.615 1.00 91.00 103 LEU A CA 1
ATOM 850 C C . LEU A 1 103 ? -10.806 -9.463 -8.153 1.00 91.00 103 LEU A C 1
ATOM 852 O O . LEU A 1 103 ? -10.158 -8.611 -8.752 1.00 91.00 103 LEU A O 1
ATOM 856 N N . ARG A 1 104 ? -11.460 -10.421 -8.821 1.00 89.50 104 ARG A N 1
ATOM 857 C CA . ARG A 1 104 ? -11.385 -10.646 -10.276 1.00 89.50 104 ARG A CA 1
ATOM 858 C C . ARG A 1 104 ? -9.938 -10.734 -10.782 1.00 89.50 104 ARG A C 1
ATOM 860 O O . ARG A 1 104 ? -9.575 -10.177 -11.826 1.00 89.50 104 ARG A O 1
ATOM 867 N N . VAL A 1 105 ? -9.107 -11.449 -10.028 1.00 86.50 105 VAL A N 1
ATOM 868 C CA . VAL A 1 105 ? -7.686 -11.677 -10.304 1.00 86.50 105 VAL A CA 1
ATOM 869 C C . VAL A 1 105 ? -7.468 -13.117 -10.729 1.00 86.50 105 VAL A C 1
ATOM 871 O O . VAL A 1 105 ? -7.983 -14.042 -10.108 1.00 86.50 105 VAL A O 1
ATOM 874 N N . ALA A 1 106 ? -6.660 -13.323 -11.767 1.00 85.31 106 ALA A N 1
ATOM 875 C CA . ALA A 1 106 ? -6.175 -14.655 -12.088 1.00 85.31 106 ALA A CA 1
ATOM 876 C C . ALA A 1 106 ? -5.069 -15.053 -11.102 1.00 85.31 106 ALA A C 1
ATOM 878 O O . ALA A 1 106 ? -4.091 -14.325 -10.937 1.00 85.31 106 ALA A O 1
ATOM 879 N N . TYR A 1 107 ? -5.186 -16.233 -10.493 1.00 84.94 107 TYR A N 1
ATOM 880 C CA . TYR A 1 107 ? -4.148 -16.786 -9.628 1.00 84.94 107 TYR A CA 1
ATOM 881 C C . TYR A 1 107 ? -3.421 -17.946 -10.335 1.00 84.94 107 TYR A C 1
ATOM 883 O O . TYR A 1 107 ? -3.802 -19.107 -10.176 1.00 84.94 107 TYR A O 1
ATOM 891 N N . PRO A 1 108 ? -2.387 -17.679 -11.159 1.00 81.12 108 PRO A N 1
ATOM 892 C CA . PRO A 1 108 ? -1.678 -18.739 -11.873 1.00 81.12 108 PRO A CA 1
ATOM 893 C C . PRO A 1 108 ? -0.851 -19.624 -10.926 1.00 81.12 108 PRO A C 1
ATOM 895 O O . PRO A 1 108 ? -0.440 -19.206 -9.841 1.00 81.12 108 PRO A O 1
ATOM 898 N N . ASN A 1 109 ? -0.551 -20.852 -11.348 1.00 72.50 109 ASN A N 1
ATOM 899 C CA . ASN A 1 109 ? 0.330 -21.748 -10.595 1.00 72.50 109 ASN A CA 1
ATOM 900 C C . ASN A 1 109 ? 1.757 -21.176 -10.487 1.00 72.50 109 ASN A C 1
ATOM 902 O O . ASN A 1 109 ? 2.282 -20.616 -11.446 1.00 72.50 109 ASN A O 1
ATOM 906 N N . GLY A 1 110 ? 2.405 -21.354 -9.331 1.00 75.75 110 GLY A N 1
ATOM 907 C CA . GLY A 1 110 ? 3.785 -20.913 -9.095 1.00 75.75 110 GLY A CA 1
ATOM 908 C C . GLY A 1 110 ? 4.065 -20.577 -7.629 1.00 75.75 110 GLY A C 1
ATOM 909 O O . GLY A 1 110 ? 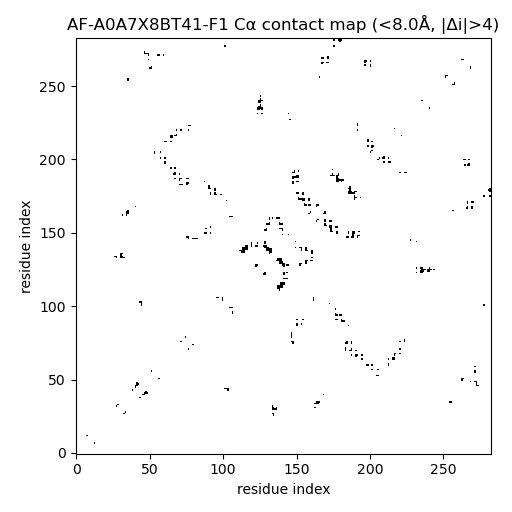3.141 -20.473 -6.826 1.00 75.75 110 GLY A O 1
ATOM 910 N N . LYS A 1 111 ? 5.348 -20.408 -7.279 1.00 72.31 111 LYS A N 1
ATOM 911 C CA . LYS A 1 111 ? 5.777 -19.904 -5.961 1.00 72.31 111 LYS A CA 1
ATOM 912 C C . LYS A 1 111 ? 6.116 -18.423 -6.074 1.00 72.31 111 LYS A C 1
ATOM 914 O O . LYS A 1 111 ? 6.991 -18.076 -6.867 1.00 72.31 111 LYS A O 1
ATOM 919 N N . ARG A 1 112 ? 5.501 -17.569 -5.254 1.00 81.62 112 ARG A N 1
ATOM 920 C CA . ARG A 1 112 ? 5.749 -16.121 -5.270 1.00 81.62 112 ARG A CA 1
ATOM 921 C C . ARG A 1 112 ? 6.692 -15.790 -4.131 1.00 81.62 112 ARG A C 1
ATOM 923 O O . ARG A 1 112 ? 6.289 -15.460 -3.020 1.00 81.62 112 ARG A O 1
ATOM 930 N N . ARG A 1 113 ? 7.981 -16.013 -4.389 1.00 85.44 113 ARG A N 1
ATOM 931 C CA . ARG A 1 113 ? 9.045 -15.746 -3.419 1.00 85.44 113 ARG A CA 1
ATOM 932 C C . ARG A 1 113 ? 9.441 -14.280 -3.482 1.00 85.44 113 ARG A C 1
ATOM 934 O O . ARG A 1 113 ? 9.777 -13.789 -4.557 1.00 85.44 113 ARG A O 1
ATOM 941 N N . VAL A 1 114 ? 9.467 -13.641 -2.319 1.00 90.00 114 VAL A N 1
ATOM 942 C CA . VAL A 1 114 ? 10.062 -12.315 -2.153 1.00 90.00 114 VAL A CA 1
ATOM 943 C C . VAL A 1 114 ? 11.568 -12.439 -2.347 1.00 90.00 114 VAL A C 1
ATOM 945 O O . VAL A 1 114 ? 12.201 -13.341 -1.791 1.00 90.00 114 VAL A O 1
ATOM 948 N N . LYS A 1 115 ? 12.139 -11.556 -3.160 1.00 91.38 115 LYS A N 1
ATOM 949 C CA . LYS A 1 115 ? 13.581 -11.455 -3.366 1.00 91.38 115 LYS A CA 1
ATOM 950 C C . LYS A 1 115 ? 14.135 -10.285 -2.552 1.00 91.38 115 LYS A C 1
ATOM 952 O O . LYS A 1 115 ? 13.470 -9.255 -2.446 1.00 91.38 115 LYS A O 1
ATOM 957 N N . PRO A 1 116 ? 15.363 -10.400 -2.017 1.00 87.12 116 PRO A N 1
ATOM 958 C CA . PRO A 1 116 ? 16.027 -9.269 -1.382 1.00 87.12 116 PRO A CA 1
ATOM 959 C C . PRO A 1 116 ? 16.136 -8.076 -2.337 1.00 87.12 116 PRO A C 1
ATOM 961 O O . PRO A 1 116 ? 16.334 -8.248 -3.545 1.00 87.12 116 PRO A O 1
ATOM 964 N N . MET A 1 117 ? 16.028 -6.862 -1.801 1.00 89.00 117 MET A N 1
ATOM 965 C CA . MET A 1 117 ? 16.249 -5.641 -2.573 1.00 89.00 117 MET A CA 1
ATOM 966 C C . MET A 1 117 ? 17.740 -5.443 -2.841 1.00 89.00 117 MET A C 1
ATOM 968 O O . MET A 1 117 ? 18.548 -5.305 -1.920 1.00 89.00 117 MET A O 1
ATOM 972 N N . MET A 1 118 ? 18.118 -5.369 -4.117 1.00 85.75 118 MET A N 1
ATOM 973 C CA . MET A 1 118 ? 19.454 -4.894 -4.477 1.00 85.75 118 MET A CA 1
ATOM 974 C C . MET A 1 118 ? 19.567 -3.413 -4.105 1.00 85.75 118 MET A C 1
ATOM 976 O O . MET A 1 118 ? 18.645 -2.649 -4.360 1.00 85.75 118 MET A O 1
ATOM 980 N N . PHE A 1 119 ? 20.684 -2.991 -3.508 1.00 87.88 119 PHE A N 1
ATOM 981 C CA . PHE A 1 119 ? 20.897 -1.599 -3.072 1.00 87.88 119 PHE A CA 1
ATOM 982 C C . PHE A 1 119 ? 19.847 -1.073 -2.079 1.00 87.88 119 PHE A C 1
ATOM 984 O O . PHE A 1 119 ? 19.514 0.109 -2.103 1.00 87.88 119 PHE A O 1
ATOM 991 N N . GLN A 1 120 ? 19.359 -1.925 -1.175 1.00 87.50 120 GLN A N 1
ATOM 992 C CA . GLN A 1 120 ? 18.323 -1.582 -0.194 1.00 87.50 120 GLN A CA 1
ATOM 993 C C . GLN A 1 120 ? 18.547 -0.234 0.510 1.00 87.50 120 GLN A C 1
ATOM 995 O O . GLN A 1 120 ? 17.625 0.566 0.584 1.00 87.50 120 GLN A O 1
ATOM 1000 N N . SER A 1 121 ? 19.772 0.068 0.959 1.00 88.00 121 SER A N 1
ATOM 1001 C CA . SER A 1 121 ? 20.078 1.351 1.616 1.00 88.00 121 SER A CA 1
ATOM 1002 C C . SER A 1 121 ? 19.785 2.571 0.732 1.00 88.00 121 SER A C 1
ATOM 1004 O O . SER A 1 121 ? 19.330 3.591 1.243 1.00 88.00 121 SER A O 1
ATOM 1006 N N . LEU A 1 122 ? 20.018 2.479 -0.581 1.00 88.44 122 LEU A N 1
ATOM 1007 C CA . LEU A 1 122 ? 19.700 3.557 -1.517 1.00 88.44 122 LEU A CA 1
ATOM 1008 C C . LEU A 1 122 ? 18.183 3.726 -1.652 1.00 88.44 122 LEU A C 1
ATOM 1010 O O . LEU A 1 122 ? 17.687 4.843 -1.554 1.00 88.44 122 LEU A O 1
ATOM 1014 N N . TYR A 1 123 ? 17.452 2.619 -1.792 1.00 86.69 123 TYR A N 1
ATOM 1015 C CA . TYR A 1 123 ? 15.990 2.642 -1.845 1.00 86.69 123 TYR A CA 1
ATOM 1016 C C . TYR A 1 123 ? 15.358 3.163 -0.547 1.00 86.69 123 TYR A C 1
ATOM 1018 O O . TYR A 1 123 ? 14.409 3.947 -0.592 1.00 86.69 123 TYR A O 1
ATOM 1026 N N . SER A 1 124 ? 15.925 2.815 0.613 1.00 89.50 124 SER A N 1
ATOM 1027 C CA . SER A 1 124 ? 15.502 3.365 1.904 1.00 89.50 124 SER A CA 1
ATOM 1028 C C . SER A 1 124 ? 15.667 4.883 1.955 1.00 89.50 124 SER A C 1
ATOM 1030 O O . SER A 1 124 ? 14.759 5.573 2.407 1.00 89.50 124 SER A O 1
ATOM 1032 N N . LYS A 1 125 ? 16.775 5.418 1.422 1.00 87.94 125 LYS A N 1
ATOM 1033 C CA . LYS A 1 125 ? 17.006 6.870 1.331 1.00 87.94 125 LYS A CA 1
ATOM 1034 C C . LYS A 1 125 ? 15.988 7.588 0.449 1.00 87.94 125 LYS A C 1
ATOM 1036 O O . LYS A 1 125 ? 15.665 8.741 0.720 1.00 87.94 125 LYS A O 1
ATOM 1041 N N . THR A 1 126 ? 15.470 6.912 -0.575 1.00 84.12 126 THR A N 1
ATOM 1042 C CA . THR A 1 126 ? 14.410 7.445 -1.443 1.00 84.12 126 THR A CA 1
ATOM 1043 C C . THR A 1 126 ? 12.997 7.260 -0.882 1.00 84.12 126 THR A C 1
ATOM 1045 O O . THR A 1 126 ? 12.069 7.826 -1.441 1.00 84.12 126 THR A O 1
ATOM 1048 N N . GLY A 1 127 ? 12.819 6.500 0.207 1.00 83.38 127 GLY A N 1
ATOM 1049 C CA . GLY A 1 127 ? 11.503 6.213 0.796 1.00 83.38 127 GLY A CA 1
ATOM 1050 C C . GLY A 1 127 ? 10.747 5.040 0.157 1.00 83.38 127 GLY A C 1
ATOM 1051 O O . GLY A 1 127 ? 9.554 4.886 0.392 1.00 83.38 127 GLY A O 1
ATOM 1052 N N . VAL A 1 128 ? 11.419 4.205 -0.640 1.00 86.12 128 VAL A N 1
ATOM 1053 C CA . VAL A 1 128 ? 10.797 3.069 -1.337 1.00 86.12 128 VAL A CA 1
ATOM 1054 C C . VAL A 1 128 ? 10.706 1.871 -0.386 1.00 86.12 128 VAL A C 1
ATOM 1056 O O . VAL A 1 128 ? 11.729 1.313 0.028 1.00 86.12 128 VAL A O 1
ATOM 1059 N N . SER A 1 129 ? 9.479 1.481 -0.035 1.00 89.12 129 SER A N 1
ATOM 1060 C CA . SER A 1 129 ? 9.178 0.366 0.877 1.00 89.12 129 SER A CA 1
ATOM 1061 C C . SER A 1 129 ? 9.135 -0.997 0.183 1.00 89.12 129 SER A C 1
ATOM 1063 O O . SER A 1 129 ? 9.384 -2.016 0.826 1.00 89.12 129 SER A O 1
ATOM 1065 N N . GLY A 1 130 ? 8.895 -1.024 -1.124 1.00 92.69 130 GLY A N 1
ATOM 1066 C CA . GLY A 1 130 ? 8.885 -2.213 -1.968 1.00 92.69 130 GLY A CA 1
ATOM 1067 C C . GLY A 1 130 ? 8.955 -1.825 -3.441 1.00 92.69 130 GLY A C 1
ATOM 1068 O O . GLY A 1 130 ? 8.856 -0.646 -3.781 1.00 92.69 130 GLY A O 1
ATOM 1069 N N . TYR A 1 131 ? 9.229 -2.802 -4.301 1.00 91.00 131 TYR A N 1
ATOM 1070 C CA . TYR A 1 131 ? 8.979 -2.652 -5.729 1.00 91.00 131 TYR A CA 1
ATOM 1071 C C . TYR A 1 131 ? 8.717 -3.999 -6.398 1.00 91.00 131 TYR A C 1
ATOM 1073 O O . TYR A 1 131 ? 9.296 -5.040 -6.051 1.00 91.00 131 TYR A O 1
ATOM 1081 N N . PHE A 1 132 ? 7.924 -3.932 -7.456 1.00 91.44 132 PHE A N 1
ATOM 1082 C CA . PHE A 1 132 ? 7.700 -5.018 -8.382 1.00 91.44 132 PHE A CA 1
ATOM 1083 C C . PHE A 1 132 ? 8.648 -4.901 -9.584 1.00 91.44 132 PHE A C 1
ATOM 1085 O O . PHE A 1 132 ? 8.757 -3.862 -10.231 1.00 91.44 132 PHE A O 1
ATOM 1092 N N . GLY A 1 133 ? 9.374 -5.980 -9.877 1.00 91.19 133 GLY A N 1
ATOM 1093 C CA . GLY A 1 133 ? 10.280 -6.120 -11.012 1.00 91.19 133 GLY A CA 1
ATOM 1094 C C . GLY A 1 133 ? 9.565 -6.724 -12.229 1.00 91.19 133 GLY A C 1
ATOM 1095 O O . GLY A 1 133 ? 9.519 -7.956 -12.345 1.00 91.19 133 GLY A O 1
ATOM 1096 N N . PRO A 1 134 ? 9.073 -5.916 -13.190 1.00 87.25 134 PRO A N 1
ATOM 1097 C CA . PRO A 1 134 ? 8.187 -6.380 -14.266 1.00 87.25 134 PRO A CA 1
ATOM 1098 C C . PRO A 1 134 ? 8.862 -7.303 -15.283 1.00 87.25 134 PRO A C 1
ATOM 1100 O O . PRO A 1 134 ? 8.193 -8.069 -15.973 1.00 87.25 134 PRO A O 1
ATOM 1103 N N . PHE A 1 135 ? 10.191 -7.261 -15.389 1.00 86.94 135 PHE A N 1
ATOM 1104 C CA . PHE A 1 135 ? 10.941 -8.044 -16.374 1.00 86.94 135 PHE A CA 1
ATOM 1105 C C . PHE A 1 135 ? 11.001 -9.538 -16.058 1.00 86.94 135 PHE A C 1
ATOM 1107 O O . PHE A 1 135 ? 11.150 -10.347 -16.971 1.00 86.94 135 PHE A O 1
ATOM 1114 N N . PHE A 1 136 ? 10.913 -9.900 -14.778 1.00 88.06 136 PHE A N 1
ATOM 1115 C CA . PHE A 1 136 ? 11.028 -11.284 -14.308 1.00 88.06 136 PHE A CA 1
ATOM 1116 C C . PHE A 1 136 ? 9.937 -11.654 -13.297 1.00 88.06 136 PHE A C 1
ATOM 1118 O O . PHE A 1 136 ? 10.017 -12.708 -12.665 1.00 88.06 136 PHE A O 1
ATOM 1125 N N . ASN A 1 137 ? 8.913 -10.806 -13.170 1.00 88.81 137 ASN A N 1
ATOM 1126 C CA . ASN A 1 137 ? 7.791 -10.986 -12.257 1.00 88.81 137 ASN A CA 1
ATOM 1127 C C . ASN A 1 137 ? 8.233 -11.116 -10.783 1.00 88.81 137 ASN A C 1
ATOM 1129 O O . ASN A 1 137 ? 7.793 -12.010 -10.054 1.00 88.81 137 ASN A O 1
ATOM 1133 N N . GLU A 1 138 ? 9.168 -10.260 -10.365 1.00 91.69 138 GLU A N 1
ATOM 1134 C CA . GLU A 1 138 ? 9.847 -10.334 -9.067 1.00 91.69 138 GLU A CA 1
ATOM 1135 C C . GLU A 1 138 ? 9.214 -9.387 -8.051 1.00 91.69 138 GLU A C 1
ATOM 1137 O O . GLU A 1 138 ? 8.923 -8.243 -8.369 1.00 91.69 138 GLU A O 1
ATOM 1142 N N . ILE A 1 139 ? 9.040 -9.845 -6.815 1.00 93.44 139 ILE A N 1
ATOM 1143 C CA . ILE A 1 139 ? 8.588 -9.002 -5.706 1.00 93.44 139 ILE A CA 1
ATOM 1144 C C . ILE A 1 139 ? 9.781 -8.706 -4.816 1.00 93.44 139 ILE A C 1
ATOM 1146 O O . ILE A 1 139 ? 10.493 -9.635 -4.417 1.00 93.44 139 ILE A O 1
ATOM 1150 N N . HIS A 1 140 ? 9.956 -7.441 -4.460 1.00 94.44 140 HIS A N 1
ATOM 1151 C CA . HIS A 1 140 ? 10.967 -7.012 -3.515 1.00 94.44 140 HIS A CA 1
ATOM 1152 C C . HIS A 1 140 ? 10.334 -6.142 -2.435 1.00 94.44 140 HIS A C 1
ATOM 1154 O O . HIS A 1 140 ? 9.593 -5.214 -2.735 1.00 94.44 140 HIS A O 1
ATOM 1160 N N . VAL A 1 141 ? 10.646 -6.433 -1.174 1.00 94.25 141 VAL A N 1
ATOM 1161 C CA . VAL A 1 141 ? 10.174 -5.653 -0.024 1.00 94.25 141 VAL A CA 1
ATOM 1162 C C . VAL A 1 141 ? 11.384 -5.189 0.772 1.00 94.25 141 VAL A C 1
ATOM 1164 O O . VAL A 1 141 ? 12.348 -5.938 0.946 1.00 94.25 141 VAL A O 1
ATOM 1167 N N . ASN A 1 142 ? 11.350 -3.942 1.224 1.00 92.75 142 ASN A N 1
ATOM 1168 C CA . ASN A 1 142 ? 12.450 -3.310 1.924 1.00 92.75 142 ASN A CA 1
ATOM 1169 C C . ASN A 1 142 ? 12.486 -3.793 3.372 1.00 92.75 142 ASN A C 1
ATOM 1171 O O . ASN A 1 142 ? 11.593 -3.469 4.156 1.00 92.75 142 ASN A O 1
ATOM 1175 N N . ASP A 1 143 ? 13.553 -4.503 3.744 1.00 89.50 143 ASP A N 1
ATOM 1176 C CA . ASP A 1 143 ? 13.771 -4.967 5.120 1.00 89.50 143 ASP A CA 1
ATOM 1177 C C . ASP A 1 143 ? 14.049 -3.823 6.107 1.00 89.50 143 ASP A C 1
ATOM 1179 O O . ASP A 1 143 ? 14.131 -4.060 7.308 1.00 89.50 143 ASP A O 1
ATOM 1183 N N . TYR A 1 144 ? 14.197 -2.587 5.619 1.00 91.38 144 TYR A N 1
ATOM 1184 C CA . TYR A 1 144 ? 14.198 -1.405 6.471 1.00 91.38 144 TYR A CA 1
ATOM 1185 C C . TYR A 1 144 ? 12.809 -1.103 7.038 1.00 91.38 144 TYR A C 1
ATOM 1187 O O . TYR A 1 144 ? 12.738 -0.484 8.086 1.00 91.38 144 TYR A O 1
ATOM 1195 N N . SER A 1 145 ? 11.717 -1.504 6.383 1.00 90.56 145 SER A N 1
ATOM 1196 C CA . SER A 1 145 ? 10.354 -1.214 6.851 1.00 90.56 145 SER A CA 1
ATOM 1197 C C . SER A 1 145 ? 10.101 -1.801 8.242 1.00 90.56 145 SER A C 1
ATOM 1199 O O . SER A 1 145 ? 10.616 -2.869 8.570 1.00 90.56 145 SER A O 1
ATOM 1201 N N . LEU A 1 146 ? 9.279 -1.132 9.055 1.00 91.69 146 LEU A N 1
ATOM 1202 C CA . LEU A 1 146 ? 8.838 -1.701 10.329 1.00 91.69 146 LEU A CA 1
ATOM 1203 C C . LEU A 1 146 ? 7.974 -2.946 10.085 1.00 91.69 146 LEU A C 1
ATOM 1205 O O . LEU A 1 146 ? 7.149 -2.973 9.175 1.00 91.69 146 LEU A O 1
ATOM 1209 N N . ASP A 1 147 ? 8.117 -3.961 10.937 1.00 90.81 147 ASP A N 1
ATOM 1210 C CA . ASP A 1 147 ? 7.457 -5.260 10.745 1.00 90.81 147 ASP A CA 1
ATOM 1211 C C . ASP A 1 147 ? 5.929 -5.139 10.589 1.00 90.81 147 ASP A C 1
ATOM 1213 O O . ASP A 1 147 ? 5.332 -5.868 9.804 1.00 90.81 147 ASP A O 1
ATOM 1217 N N . PHE A 1 148 ? 5.275 -4.184 11.260 1.00 91.00 148 PHE A N 1
ATOM 1218 C CA . PHE A 1 148 ? 3.821 -4.020 11.148 1.00 91.00 148 PHE A CA 1
ATOM 1219 C C . PHE A 1 148 ? 3.351 -3.476 9.786 1.00 91.00 148 PHE A C 1
ATOM 1221 O O . PHE A 1 148 ? 2.180 -3.646 9.459 1.00 91.00 148 PHE A O 1
ATOM 1228 N N . THR A 1 149 ? 4.214 -2.856 8.975 1.00 92.88 149 THR A N 1
ATOM 1229 C CA . THR A 1 149 ? 3.866 -2.393 7.614 1.00 92.88 149 THR A CA 1
ATOM 1230 C C . THR A 1 149 ? 4.232 -3.414 6.536 1.00 92.88 149 THR A C 1
ATOM 1232 O O . THR A 1 149 ? 3.667 -3.380 5.443 1.00 92.88 149 THR A O 1
ATOM 1235 N N . TYR A 1 150 ? 5.109 -4.374 6.856 1.00 94.38 150 TYR A N 1
ATOM 1236 C CA . TYR A 1 150 ? 5.587 -5.397 5.923 1.00 94.38 150 TYR A CA 1
ATOM 1237 C C . TYR A 1 150 ? 4.465 -6.207 5.241 1.00 94.38 150 TYR A C 1
ATOM 1239 O O . TYR A 1 150 ? 4.527 -6.342 4.016 1.00 94.38 150 TYR A O 1
ATOM 1247 N N . PRO A 1 151 ? 3.435 -6.733 5.948 1.00 95.94 151 PRO A N 1
ATOM 1248 C CA . PRO A 1 151 ? 2.374 -7.500 5.296 1.00 95.94 151 PRO A CA 1
ATOM 1249 C C . PRO A 1 151 ? 1.630 -6.705 4.220 1.00 95.94 151 PRO A C 1
ATOM 1251 O O . PRO A 1 151 ? 1.400 -7.223 3.130 1.00 95.94 151 PRO A O 1
ATOM 1254 N N . PHE A 1 152 ? 1.294 -5.442 4.500 1.00 97.62 152 PHE A N 1
ATOM 1255 C CA . PHE A 1 152 ? 0.630 -4.569 3.536 1.00 97.62 152 PHE A CA 1
ATOM 1256 C C . PHE A 1 152 ? 1.493 -4.335 2.294 1.00 97.62 152 PHE A C 1
ATOM 1258 O O . PHE A 1 152 ? 1.016 -4.559 1.185 1.00 97.62 152 PHE A O 1
ATOM 1265 N N . THR A 1 153 ? 2.769 -3.969 2.467 1.00 96.75 153 THR A N 1
ATOM 1266 C CA . THR A 1 153 ? 3.689 -3.784 1.334 1.00 96.75 153 THR A CA 1
ATOM 1267 C C . THR A 1 153 ? 3.827 -5.067 0.519 1.00 96.75 153 THR A C 1
ATOM 1269 O O . THR A 1 153 ? 3.749 -5.039 -0.702 1.00 96.75 153 THR A O 1
ATOM 1272 N N . LEU A 1 154 ? 3.965 -6.225 1.169 1.00 96.88 154 LEU A N 1
ATOM 1273 C CA . LEU A 1 154 ? 4.044 -7.501 0.463 1.00 96.88 154 LEU A CA 1
ATOM 1274 C C . LEU A 1 154 ? 2.773 -7.792 -0.351 1.00 96.88 154 LEU A C 1
ATOM 1276 O O . LEU A 1 154 ? 2.865 -8.208 -1.506 1.00 96.88 154 LEU A O 1
ATOM 1280 N N . ALA A 1 155 ? 1.593 -7.570 0.229 1.00 97.56 155 ALA A N 1
ATOM 1281 C CA . ALA A 1 155 ? 0.331 -7.768 -0.473 1.00 97.56 155 ALA A CA 1
ATOM 1282 C C . ALA A 1 155 ? 0.165 -6.792 -1.651 1.00 97.56 155 ALA A C 1
ATOM 1284 O O . ALA A 1 155 ? -0.353 -7.200 -2.691 1.00 97.56 155 ALA A O 1
ATOM 1285 N N . HIS A 1 156 ? 0.644 -5.555 -1.511 1.00 97.56 156 HIS A N 1
ATOM 1286 C CA . HIS A 1 156 ? 0.675 -4.543 -2.568 1.00 97.56 156 HIS A CA 1
ATOM 1287 C C . HIS A 1 156 ? 1.556 -4.989 -3.744 1.00 97.56 156 HIS A C 1
ATOM 1289 O O . HIS A 1 156 ? 1.078 -5.092 -4.872 1.00 97.56 156 HIS A O 1
ATOM 1295 N N . GLU A 1 157 ? 2.806 -5.386 -3.491 1.00 95.81 157 GLU A N 1
ATOM 1296 C CA . GLU A 1 157 ? 3.697 -5.849 -4.565 1.00 95.81 157 GLU A CA 1
ATOM 1297 C C . GLU A 1 157 ? 3.195 -7.142 -5.232 1.00 95.81 157 GLU A C 1
ATOM 1299 O O . GLU A 1 157 ? 3.402 -7.375 -6.426 1.00 95.81 157 GLU A O 1
ATOM 1304 N N . MET A 1 158 ? 2.492 -7.998 -4.481 1.00 95.56 158 MET A N 1
ATOM 1305 C CA . MET A 1 158 ? 1.785 -9.144 -5.055 1.00 95.56 158 MET A CA 1
ATOM 1306 C C . MET A 1 158 ? 0.651 -8.718 -5.993 1.00 95.56 158 MET A C 1
ATOM 1308 O O . MET A 1 158 ? 0.468 -9.368 -7.019 1.00 95.56 158 MET A O 1
ATOM 1312 N N . ALA A 1 159 ? -0.076 -7.633 -5.705 1.00 94.62 159 ALA A N 1
ATOM 1313 C CA . ALA A 1 159 ? -1.098 -7.111 -6.613 1.00 94.62 159 ALA A CA 1
ATOM 1314 C C . ALA A 1 159 ? -0.485 -6.747 -7.975 1.00 94.62 159 ALA A C 1
ATOM 1316 O O . ALA A 1 159 ? -0.989 -7.186 -9.014 1.00 94.62 159 ALA A O 1
ATOM 1317 N N . HIS A 1 160 ? 0.662 -6.060 -7.980 1.00 93.12 160 HIS A N 1
ATOM 1318 C CA . HIS A 1 160 ? 1.413 -5.803 -9.210 1.00 93.12 160 HIS A CA 1
ATOM 1319 C C . HIS A 1 160 ? 1.816 -7.094 -9.918 1.00 93.12 160 HIS A C 1
ATOM 1321 O O . HIS A 1 160 ? 1.590 -7.231 -11.121 1.00 93.12 160 HIS A O 1
ATOM 1327 N N . GLN A 1 161 ? 2.303 -8.095 -9.181 1.00 92.31 161 GLN A N 1
ATOM 1328 C CA . GLN A 1 161 ? 2.615 -9.415 -9.739 1.00 92.31 161 GLN A CA 1
ATOM 1329 C C . GLN A 1 161 ? 1.406 -10.091 -10.417 1.00 92.31 161 GLN A C 1
ATOM 1331 O O . GLN A 1 161 ? 1.569 -10.888 -11.344 1.00 92.31 161 GLN A O 1
ATOM 1336 N N . PHE A 1 162 ? 0.186 -9.768 -9.984 1.00 91.31 162 PHE A N 1
ATOM 1337 C CA . PHE A 1 162 ? -1.066 -10.245 -10.571 1.00 91.31 162 PHE A CA 1
ATOM 1338 C C . PHE A 1 162 ? -1.599 -9.386 -11.729 1.00 91.31 162 PHE A C 1
ATOM 1340 O O . PHE A 1 162 ? -2.686 -9.655 -12.246 1.00 91.31 162 PHE A O 1
ATOM 1347 N N . GLY A 1 163 ? -0.836 -8.387 -12.171 1.00 89.62 163 GLY A N 1
ATOM 1348 C CA . GLY A 1 163 ? -1.207 -7.513 -13.282 1.00 89.62 163 GLY A CA 1
ATOM 1349 C C . GLY A 1 163 ? -2.107 -6.347 -12.875 1.00 89.62 163 GLY A C 1
ATOM 1350 O O . GLY A 1 163 ? -2.817 -5.813 -13.725 1.00 89.62 163 GLY A O 1
ATOM 1351 N N . VAL A 1 164 ? -2.097 -5.955 -11.599 1.00 89.75 164 VAL A N 1
ATOM 1352 C CA . VAL A 1 164 ? -2.682 -4.684 -11.153 1.00 89.75 164 VAL A CA 1
ATOM 1353 C C . VAL A 1 164 ? -1.664 -3.582 -11.413 1.00 89.75 164 VAL A C 1
ATOM 1355 O O . VAL A 1 164 ? -0.626 -3.531 -10.765 1.00 89.75 164 VAL A O 1
ATOM 1358 N N . GLY A 1 165 ? -1.915 -2.744 -12.415 1.00 86.19 165 GLY A N 1
ATOM 1359 C CA . GLY A 1 165 ? -1.009 -1.655 -12.792 1.00 86.19 165 GLY A CA 1
ATOM 1360 C C . GLY A 1 165 ? -1.107 -0.423 -11.884 1.00 86.19 165 GLY A C 1
ATOM 1361 O O . GLY A 1 165 ? -0.070 0.044 -11.418 1.00 86.19 165 GLY A O 1
ATOM 1362 N N . PRO A 1 166 ? -2.315 0.124 -11.642 1.00 86.88 166 PRO A N 1
ATOM 1363 C CA . PRO A 1 166 ? -2.483 1.330 -10.833 1.00 86.88 166 PRO A CA 1
ATOM 1364 C C . PRO A 1 166 ? -2.134 1.114 -9.353 1.00 86.88 166 PRO A C 1
ATOM 1366 O O . PRO A 1 166 ? -2.608 0.169 -8.726 1.00 86.88 166 PRO A O 1
ATOM 1369 N N . GLU A 1 167 ? -1.362 2.037 -8.778 1.00 86.88 167 GLU A N 1
ATOM 1370 C CA . GLU A 1 167 ? -0.948 2.033 -7.363 1.00 86.88 167 GLU A CA 1
ATOM 1371 C C . GLU A 1 167 ? -2.131 2.098 -6.391 1.00 86.88 167 GLU A C 1
ATOM 1373 O O . GLU A 1 167 ? -2.157 1.423 -5.362 1.00 86.88 167 GLU A O 1
ATOM 1378 N N . SER A 1 168 ? -3.136 2.912 -6.720 1.00 89.44 168 SER A N 1
ATOM 1379 C CA . SER A 1 168 ? -4.345 3.068 -5.913 1.00 89.44 168 SER A CA 1
ATOM 1380 C C . SER A 1 168 ? -5.139 1.764 -5.833 1.00 89.44 168 SER A C 1
ATOM 1382 O O . SER A 1 168 ? -5.587 1.369 -4.755 1.00 89.44 168 SER A O 1
ATOM 1384 N N . GLU A 1 169 ? -5.220 1.038 -6.948 1.00 91.38 169 GLU A N 1
ATOM 1385 C CA . GLU A 1 169 ? -5.823 -0.289 -7.000 1.00 91.38 169 GLU A CA 1
ATOM 1386 C C . GLU A 1 169 ? -4.971 -1.343 -6.272 1.00 91.38 169 GLU A C 1
ATOM 1388 O O . GLU A 1 169 ? -5.513 -2.166 -5.531 1.00 91.38 169 GLU A O 1
ATOM 1393 N N . ALA A 1 170 ? -3.643 -1.300 -6.410 1.00 93.69 170 ALA A N 1
ATOM 1394 C CA . ALA A 1 170 ? -2.744 -2.187 -5.670 1.00 93.69 170 ALA A CA 1
ATOM 1395 C C . ALA A 1 170 ? -2.882 -1.996 -4.146 1.00 93.69 170 ALA A C 1
ATOM 1397 O O . ALA A 1 170 ? -2.932 -2.978 -3.403 1.00 93.69 170 ALA A O 1
ATOM 1398 N N . ASN A 1 171 ? -3.053 -0.754 -3.680 1.00 95.44 171 ASN A N 1
ATOM 1399 C CA . ASN A 1 171 ? -3.366 -0.439 -2.284 1.00 95.44 171 ASN A CA 1
ATOM 1400 C C . ASN A 1 171 ? -4.731 -0.979 -1.840 1.00 95.44 171 ASN A C 1
ATOM 1402 O O . ASN A 1 171 ? -4.824 -1.545 -0.750 1.00 95.44 171 ASN A O 1
ATOM 1406 N N . LEU A 1 172 ? -5.775 -0.868 -2.673 1.00 95.31 172 LEU A N 1
ATOM 1407 C CA . LEU A 1 172 ? -7.070 -1.501 -2.391 1.00 95.31 172 LEU A CA 1
ATOM 1408 C C . LEU A 1 172 ? -6.903 -3.021 -2.222 1.00 95.31 172 LEU A C 1
ATOM 1410 O O . LEU A 1 172 ? -7.419 -3.603 -1.268 1.00 95.31 172 LEU A O 1
ATOM 1414 N N . TYR A 1 173 ? -6.163 -3.671 -3.122 1.00 96.75 173 TYR A N 1
ATOM 1415 C CA . TYR A 1 173 ? -5.978 -5.125 -3.101 1.00 96.75 173 TYR A CA 1
ATOM 1416 C C . TYR A 1 173 ? -5.174 -5.565 -1.881 1.00 96.75 173 TYR A C 1
ATOM 1418 O O . TYR A 1 173 ? -5.531 -6.556 -1.236 1.00 96.75 173 TYR A O 1
ATOM 1426 N N . ALA A 1 174 ? -4.139 -4.804 -1.524 1.00 98.06 174 ALA A N 1
ATOM 1427 C CA . ALA A 1 174 ? -3.382 -4.998 -0.298 1.00 98.06 174 ALA A CA 1
ATOM 1428 C C . ALA A 1 174 ? -4.276 -4.871 0.939 1.00 98.06 174 ALA A C 1
ATOM 1430 O O . ALA A 1 174 ? -4.260 -5.759 1.792 1.00 98.06 174 ALA A O 1
ATOM 1431 N N . PHE A 1 175 ? -5.102 -3.821 1.014 1.00 98.38 175 PHE A N 1
ATOM 1432 C CA . PHE A 1 1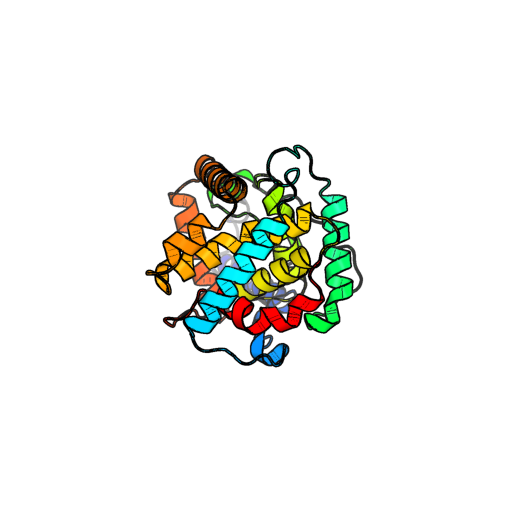75 ? -6.030 -3.615 2.122 1.00 98.38 175 PHE A CA 1
ATOM 1433 C C . PHE A 1 175 ? -7.010 -4.782 2.254 1.00 98.38 175 PHE A C 1
ATOM 1435 O O . PHE A 1 175 ? -7.072 -5.407 3.310 1.00 98.38 175 PHE A O 1
ATOM 1442 N N . VAL A 1 176 ? -7.730 -5.125 1.181 1.00 98.00 176 VAL A N 1
ATOM 1443 C CA . VAL A 1 176 ? -8.746 -6.190 1.185 1.00 98.00 176 VAL A CA 1
ATOM 1444 C C . VAL A 1 176 ? -8.133 -7.540 1.554 1.00 98.00 176 VAL A C 1
ATOM 1446 O O . VAL A 1 176 ? -8.690 -8.277 2.373 1.00 98.00 176 VAL A O 1
ATOM 1449 N N . THR A 1 177 ? -6.968 -7.859 0.988 1.00 97.88 177 THR A N 1
ATOM 1450 C CA . THR A 1 177 ? -6.258 -9.111 1.270 1.00 97.88 177 THR A CA 1
ATOM 1451 C C . THR A 1 177 ? -5.820 -9.166 2.729 1.00 97.88 177 THR A C 1
ATOM 1453 O O . THR A 1 177 ? -6.110 -10.136 3.428 1.00 97.88 177 THR A O 1
ATOM 1456 N N . CYS A 1 178 ? -5.173 -8.116 3.230 1.00 98.06 178 CYS A N 1
ATOM 1457 C CA . CYS A 1 178 ? -4.671 -8.109 4.596 1.00 98.06 178 CYS A CA 1
ATOM 1458 C C . CYS A 1 178 ? -5.805 -8.053 5.634 1.00 98.06 178 CYS A C 1
ATOM 1460 O O . CYS A 1 178 ? -5.768 -8.806 6.604 1.00 98.06 178 CYS A O 1
ATOM 1462 N N . ALA A 1 179 ? -6.857 -7.257 5.413 1.00 97.94 179 ALA A N 1
ATOM 1463 C CA . ALA A 1 179 ? -8.021 -7.162 6.303 1.00 97.94 179 ALA A CA 1
ATOM 1464 C C . ALA A 1 179 ? -8.828 -8.474 6.384 1.00 97.94 179 ALA A C 1
ATOM 1466 O O . ALA A 1 179 ? -9.474 -8.752 7.394 1.00 97.94 179 ALA A O 1
ATOM 1467 N N . SER A 1 180 ? -8.755 -9.318 5.350 1.00 97.88 180 SER A N 1
ATOM 1468 C CA . SER A 1 180 ? -9.402 -10.639 5.314 1.00 97.88 180 SER A CA 1
ATOM 1469 C C . SER A 1 180 ? -8.552 -11.765 5.925 1.00 97.88 180 SER A C 1
ATOM 1471 O O . SER A 1 180 ? -8.969 -12.932 5.937 1.00 97.88 180 SER A O 1
ATOM 1473 N N . SER A 1 181 ? -7.338 -11.466 6.392 1.00 96.75 181 SER A N 1
ATOM 1474 C CA . SER A 1 181 ? -6.406 -12.463 6.928 1.00 96.75 181 SER A CA 1
ATOM 1475 C C . SER A 1 181 ? -6.869 -13.053 8.261 1.00 96.75 181 SER A C 1
ATOM 1477 O O . SER A 1 181 ? -7.497 -12.387 9.081 1.00 96.75 181 SER A O 1
ATOM 1479 N N . GLY A 1 182 ? -6.544 -14.325 8.505 1.00 93.56 182 GLY A N 1
ATOM 1480 C CA . GLY A 1 182 ? -6.706 -14.957 9.814 1.00 93.56 182 GLY A CA 1
ATOM 1481 C C . GLY A 1 182 ? -5.680 -14.484 10.850 1.00 93.56 182 GLY A C 1
ATOM 1482 O O . GLY A 1 182 ? -5.960 -14.552 12.049 1.00 93.56 182 GLY A O 1
ATOM 1483 N N . ASP A 1 183 ? -4.544 -13.936 10.415 1.00 93.06 183 ASP A N 1
ATOM 1484 C CA . ASP A 1 183 ? -3.474 -13.448 11.286 1.00 93.06 183 ASP A CA 1
ATOM 1485 C C . ASP A 1 183 ? -3.742 -11.993 11.735 1.00 93.06 183 ASP A C 1
ATOM 1487 O O . ASP A 1 183 ? -3.810 -11.094 10.890 1.00 93.06 183 ASP A O 1
ATOM 1491 N N . PRO A 1 184 ? -3.873 -11.718 13.049 1.00 92.50 184 PRO A N 1
ATOM 1492 C CA . PRO A 1 184 ? -4.117 -10.364 13.554 1.00 92.50 184 PRO A CA 1
ATOM 1493 C C . PRO A 1 184 ? -3.015 -9.365 13.174 1.00 92.50 184 PRO A C 1
ATOM 1495 O O . PRO A 1 184 ? -3.313 -8.195 12.952 1.00 92.50 184 PRO A O 1
ATOM 1498 N N . ARG A 1 185 ? -1.758 -9.805 13.014 1.00 92.12 185 ARG A N 1
ATOM 1499 C CA . ARG A 1 185 ? -0.640 -8.936 12.598 1.00 92.12 185 ARG A CA 1
ATOM 1500 C C . ARG A 1 185 ? -0.810 -8.457 11.162 1.00 92.12 185 ARG A C 1
ATOM 1502 O O . ARG A 1 185 ? -0.535 -7.298 10.863 1.00 92.12 185 ARG A O 1
ATOM 1509 N N . VAL A 1 186 ? -1.280 -9.344 10.286 1.00 95.50 186 VAL A N 1
ATOM 1510 C CA . VAL A 1 186 ? -1.556 -9.028 8.881 1.00 95.50 186 VAL A CA 1
ATOM 1511 C C . VAL A 1 186 ? -2.776 -8.111 8.784 1.00 95.50 186 VAL A C 1
ATOM 1513 O O . VAL A 1 186 ? -2.714 -7.101 8.086 1.00 95.50 186 VAL A O 1
ATOM 1516 N N . ARG A 1 187 ? -3.843 -8.383 9.550 1.00 95.81 187 ARG A N 1
ATOM 1517 C CA . ARG A 1 187 ? -5.014 -7.493 9.614 1.00 95.81 187 ARG A CA 1
ATOM 1518 C C . ARG A 1 187 ? -4.658 -6.097 10.103 1.00 95.81 187 ARG A C 1
ATOM 1520 O O . ARG A 1 187 ? -5.039 -5.122 9.465 1.00 95.81 187 ARG A O 1
ATOM 1527 N N . TYR A 1 188 ? -3.894 -5.993 11.190 1.00 95.81 188 TYR A N 1
ATOM 1528 C CA . TYR A 1 188 ? -3.447 -4.704 11.711 1.00 95.81 188 TYR A CA 1
ATOM 1529 C C . TYR A 1 188 ? -2.647 -3.914 10.669 1.00 95.81 188 TYR A C 1
ATOM 1531 O O . TYR A 1 188 ? -2.882 -2.720 10.495 1.00 95.81 188 TYR A O 1
ATOM 1539 N N . SER A 1 189 ? -1.778 -4.591 9.909 1.00 96.00 189 SER A N 1
ATOM 1540 C CA . SER A 1 189 ? -1.028 -3.982 8.804 1.00 96.00 189 SER A CA 1
ATOM 1541 C C . SER A 1 189 ? -1.936 -3.304 7.772 1.00 96.00 189 SER A C 1
ATOM 1543 O O . SER A 1 189 ? -1.617 -2.213 7.308 1.00 96.00 189 SER A O 1
ATOM 1545 N N . ALA A 1 190 ? -3.093 -3.902 7.456 1.00 97.31 190 ALA A N 1
ATOM 1546 C CA . ALA A 1 190 ? -4.071 -3.316 6.536 1.00 97.31 190 ALA A CA 1
ATOM 1547 C C . ALA A 1 190 ? -4.550 -1.944 7.016 1.00 97.31 190 ALA A C 1
ATOM 1549 O O . ALA A 1 190 ? -4.481 -0.954 6.285 1.00 97.31 190 ALA A O 1
ATOM 1550 N N . TYR A 1 191 ? -5.014 -1.892 8.264 1.00 97.00 191 TYR A N 1
ATOM 1551 C CA . TYR A 1 191 ? -5.587 -0.686 8.840 1.00 97.00 191 TYR A CA 1
ATOM 1552 C C . TYR A 1 191 ? -4.521 0.371 9.113 1.00 97.00 191 TYR A C 1
ATOM 1554 O O . TYR A 1 191 ? -4.713 1.517 8.722 1.00 97.00 191 TYR A O 1
ATOM 1562 N N . ALA A 1 192 ? -3.379 0.001 9.697 1.00 95.38 192 ALA A N 1
ATOM 1563 C CA . ALA A 1 192 ? -2.305 0.945 9.994 1.00 95.38 192 ALA A CA 1
ATOM 1564 C C . ALA A 1 192 ? -1.747 1.599 8.717 1.00 95.38 192 ALA A C 1
ATOM 1566 O O . ALA A 1 192 ? -1.617 2.819 8.660 1.00 95.38 192 ALA A O 1
ATOM 1567 N N . SER A 1 193 ? -1.491 0.824 7.658 1.00 95.44 193 SER A N 1
ATOM 1568 C CA . SER A 1 193 ? -0.966 1.367 6.396 1.00 95.44 193 SER A CA 1
ATOM 1569 C C . SER A 1 193 ? -1.981 2.215 5.620 1.00 95.44 193 SER A C 1
ATOM 1571 O O . SER A 1 193 ? -1.584 3.064 4.826 1.00 95.44 193 SER A O 1
ATOM 1573 N N . THR A 1 194 ? -3.282 2.026 5.862 1.00 96.69 194 THR A N 1
ATOM 1574 C CA . THR A 1 194 ? -4.353 2.718 5.124 1.00 96.69 194 THR A CA 1
ATOM 1575 C C . THR A 1 194 ? -4.927 3.921 5.883 1.00 96.69 194 THR A C 1
ATOM 1577 O O . THR A 1 194 ? -5.406 4.873 5.268 1.00 96.69 194 THR A O 1
ATOM 1580 N N . LEU A 1 195 ? -4.834 3.933 7.218 1.00 96.38 195 LEU A N 1
ATOM 1581 C CA . LEU A 1 195 ? -5.423 4.960 8.083 1.00 96.38 195 LEU A CA 1
ATOM 1582 C C . LEU A 1 195 ? -4.947 6.379 7.744 1.00 96.38 195 LEU A C 1
ATOM 1584 O O . LEU A 1 195 ? -5.735 7.318 7.809 1.00 96.38 195 LEU A O 1
ATOM 1588 N N . GLY A 1 196 ? -3.687 6.537 7.328 1.00 92.12 196 GLY A N 1
ATOM 1589 C CA . GLY A 1 196 ? -3.152 7.833 6.905 1.00 92.12 196 GLY A CA 1
ATOM 1590 C C . GLY A 1 196 ? -3.922 8.450 5.731 1.00 92.12 196 GLY A C 1
ATOM 1591 O O . GLY A 1 196 ? -4.190 9.648 5.756 1.00 92.12 196 GLY A O 1
ATOM 1592 N N . TYR A 1 197 ? -4.335 7.649 4.741 1.00 91.69 197 TYR A N 1
ATOM 1593 C CA . TYR A 1 197 ? -5.148 8.137 3.621 1.00 91.69 197 TYR A CA 1
ATOM 1594 C C . TYR A 1 197 ? -6.521 8.616 4.101 1.00 91.69 197 TYR A C 1
ATOM 1596 O O . TYR A 1 197 ? -6.944 9.716 3.757 1.00 91.69 197 TYR A O 1
ATOM 1604 N N . VAL A 1 198 ? -7.173 7.827 4.962 1.00 95.12 198 VAL A N 1
ATOM 1605 C CA . VAL A 1 198 ? -8.499 8.151 5.511 1.00 95.12 198 VAL A CA 1
ATOM 1606 C C . VAL A 1 198 ? -8.454 9.429 6.350 1.00 95.12 198 VAL A C 1
ATOM 1608 O O . VAL A 1 198 ? -9.300 10.300 6.172 1.00 95.12 198 VAL A O 1
ATOM 1611 N N . LEU A 1 199 ? -7.457 9.580 7.228 1.00 95.06 199 LEU A N 1
ATOM 1612 C CA . LEU A 1 199 ? -7.316 10.775 8.066 1.00 95.06 199 LEU A CA 1
ATOM 1613 C C . LEU A 1 199 ? -6.963 12.024 7.249 1.00 95.06 199 LEU A C 1
ATOM 1615 O O . LEU A 1 199 ? -7.483 13.097 7.543 1.00 95.06 199 LEU A O 1
ATOM 1619 N N . ASN A 1 200 ? -6.125 11.900 6.216 1.00 91.12 200 ASN A N 1
ATOM 1620 C CA . ASN A 1 200 ? -5.793 13.024 5.335 1.00 91.12 200 ASN A CA 1
ATOM 1621 C C . ASN A 1 200 ? -7.021 13.520 4.561 1.00 91.12 200 ASN A C 1
ATOM 1623 O O . ASN A 1 200 ? -7.253 14.728 4.482 1.00 91.12 200 ASN A O 1
ATOM 1627 N N . ASP A 1 201 ? -7.828 12.602 4.026 1.00 91.56 201 ASP A N 1
ATOM 1628 C CA . ASP A 1 201 ? -9.062 12.972 3.335 1.00 91.56 201 ASP A CA 1
ATOM 1629 C C . ASP A 1 201 ? -10.113 13.494 4.327 1.00 91.56 201 ASP A C 1
ATOM 1631 O O . ASP A 1 201 ? -10.786 14.477 4.027 1.00 91.56 201 ASP A O 1
ATOM 1635 N N . ALA A 1 202 ? -10.207 12.944 5.545 1.00 93.75 202 ALA A N 1
ATOM 1636 C CA . ALA A 1 202 ? -11.065 13.487 6.604 1.00 93.75 202 ALA A CA 1
ATOM 1637 C C . ALA A 1 202 ? -10.673 14.923 6.977 1.00 93.75 202 ALA A C 1
ATOM 1639 O O . ALA A 1 202 ? -11.540 15.783 7.073 1.00 93.75 202 ALA A O 1
ATOM 1640 N N . TYR A 1 203 ? -9.376 15.215 7.105 1.00 92.38 203 TYR A N 1
ATOM 1641 C CA . TYR A 1 203 ? -8.890 16.571 7.364 1.00 92.38 203 TYR A CA 1
ATOM 1642 C C . TYR A 1 203 ? -9.302 17.552 6.260 1.00 92.38 203 TYR A C 1
ATOM 1644 O O . TYR A 1 203 ? -9.688 18.686 6.535 1.00 92.38 203 TYR A O 1
ATOM 1652 N N . ARG A 1 204 ? -9.226 17.112 4.999 1.00 88.94 204 ARG A N 1
ATOM 1653 C CA . ARG A 1 204 ? -9.540 17.947 3.836 1.00 88.94 204 ARG A CA 1
ATOM 1654 C C . ARG A 1 204 ? -11.040 18.157 3.639 1.00 88.94 204 ARG A C 1
ATOM 1656 O O . ARG A 1 204 ? -11.447 19.250 3.254 1.00 88.94 204 ARG A O 1
ATOM 1663 N N . PHE A 1 205 ? -11.836 17.113 3.838 1.00 88.44 205 PHE A N 1
ATOM 1664 C CA . PHE A 1 205 ? -13.223 17.064 3.381 1.00 88.44 205 PHE A CA 1
ATOM 1665 C C . PHE A 1 205 ? -14.262 17.060 4.513 1.00 88.44 205 PHE A C 1
ATOM 1667 O O . PHE A 1 205 ? -15.423 17.379 4.266 1.00 88.44 205 PHE A O 1
ATOM 1674 N N . LEU A 1 206 ? -13.849 16.757 5.747 1.00 92.31 206 LEU A N 1
ATOM 1675 C CA . LEU A 1 206 ? -14.677 16.765 6.959 1.00 92.31 206 LEU A CA 1
ATOM 1676 C C . LEU A 1 206 ? -14.014 17.606 8.071 1.00 92.31 206 LEU A C 1
ATOM 1678 O O . LEU A 1 206 ? -13.744 17.086 9.156 1.00 92.31 206 LEU A O 1
ATOM 1682 N N . PRO A 1 207 ? -13.693 18.893 7.826 1.00 93.44 207 PRO A N 1
ATOM 1683 C CA . PRO A 1 207 ? -12.918 19.700 8.771 1.00 93.44 207 PRO A CA 1
ATOM 1684 C C . PRO A 1 207 ? -13.607 19.868 10.135 1.00 93.44 207 PRO A C 1
ATOM 1686 O O . PRO A 1 207 ? -12.920 19.922 11.154 1.00 93.44 207 PRO A O 1
ATOM 1689 N N . ASP A 1 208 ? -14.943 19.901 10.169 1.00 95.06 208 ASP A N 1
ATOM 1690 C CA . ASP A 1 208 ? -15.719 20.051 11.407 1.00 95.06 208 ASP A CA 1
ATOM 1691 C C . ASP A 1 208 ? -15.728 18.762 12.250 1.00 95.06 208 ASP A C 1
ATOM 1693 O O . ASP A 1 208 ? -15.848 18.804 13.475 1.00 95.06 208 ASP A O 1
ATOM 1697 N N . GLU A 1 209 ? -15.577 17.599 11.613 1.00 94.94 209 GLU A N 1
ATOM 1698 C CA . GLU A 1 209 ? -15.545 16.293 12.273 1.00 94.94 209 GLU A CA 1
ATOM 1699 C C . GLU A 1 209 ? -14.147 15.734 12.501 1.00 94.94 209 GLU A C 1
ATOM 1701 O O . GLU A 1 209 ? -13.995 14.801 13.296 1.00 94.94 209 GLU A O 1
ATOM 1706 N N . TYR A 1 210 ? -13.139 16.271 11.814 1.00 95.75 210 TYR A N 1
ATOM 1707 C CA . TYR A 1 210 ? -11.791 15.718 11.789 1.00 95.75 210 TYR A CA 1
ATOM 1708 C C . TYR A 1 210 ? -11.240 15.468 13.193 1.00 95.75 210 TYR A C 1
ATOM 1710 O O . TYR A 1 210 ? -10.788 14.362 13.474 1.00 95.75 210 TYR A O 1
ATOM 1718 N N . GLU A 1 211 ? -11.339 16.448 14.093 1.00 96.69 211 GLU A N 1
ATOM 1719 C CA . GLU A 1 211 ? -10.845 16.314 15.469 1.00 96.69 211 GLU A CA 1
ATOM 1720 C C . GLU A 1 211 ? -11.532 15.158 16.209 1.00 96.69 211 GLU A C 1
ATOM 1722 O O . GLU A 1 211 ? -10.876 14.370 16.890 1.00 96.69 211 GLU A O 1
ATOM 1727 N N . SER A 1 212 ? -12.845 14.988 16.024 1.00 97.25 212 SER A N 1
ATOM 1728 C CA . SER A 1 212 ? -13.585 13.874 16.624 1.00 97.25 212 SER A CA 1
ATOM 1729 C C . SER A 1 212 ? -13.141 12.525 16.057 1.00 97.25 212 SER A C 1
ATOM 1731 O O . SER A 1 212 ? -13.001 11.563 16.812 1.00 97.25 212 SER A O 1
ATOM 1733 N N . ILE A 1 213 ? -12.925 12.436 14.741 1.00 97.31 213 ILE A N 1
ATOM 1734 C CA . ILE A 1 213 ? -12.468 11.207 14.079 1.00 97.31 213 ILE A CA 1
ATOM 1735 C C . ILE A 1 213 ? -11.041 10.881 14.528 1.00 97.31 213 ILE A C 1
ATOM 1737 O O . ILE A 1 213 ? -10.777 9.765 14.974 1.00 97.31 213 ILE A O 1
ATOM 1741 N N . TYR A 1 214 ? -10.137 11.857 14.485 1.00 97.38 214 TYR A N 1
ATOM 1742 C CA . TYR A 1 214 ? -8.742 11.711 14.886 1.00 97.38 214 TYR A CA 1
ATOM 1743 C C . TYR A 1 214 ? -8.616 11.258 16.345 1.00 97.38 214 TYR A C 1
ATOM 1745 O O . TYR A 1 214 ? -7.910 10.293 16.632 1.00 97.38 214 TYR A O 1
ATOM 1753 N N . HIS A 1 215 ? -9.359 11.881 17.266 1.00 97.50 215 HIS A N 1
ATOM 1754 C CA . HIS A 1 215 ? -9.359 11.497 18.680 1.00 97.50 215 HIS A CA 1
ATOM 1755 C C . HIS A 1 215 ? -10.059 10.167 18.976 1.00 97.50 215 HIS A C 1
ATOM 1757 O O . HIS A 1 215 ? -9.850 9.601 20.049 1.00 97.50 215 HIS A O 1
ATOM 1763 N N . SER A 1 216 ? -10.864 9.646 18.046 1.00 97.94 216 SER A N 1
ATOM 1764 C CA . SER A 1 216 ? -11.444 8.306 18.170 1.00 97.94 216 SER A CA 1
ATOM 1765 C C . SER A 1 216 ? -10.458 7.189 17.808 1.00 97.94 216 SER A C 1
ATOM 1767 O O . SER A 1 216 ? -10.694 6.034 18.164 1.00 97.94 216 SER A O 1
ATOM 1769 N N . VAL A 1 217 ? -9.340 7.504 17.143 1.00 98.06 217 VAL A N 1
ATOM 1770 C CA . VAL A 1 217 ? -8.270 6.538 16.869 1.00 98.06 217 VAL A CA 1
ATOM 1771 C C . VAL A 1 217 ? -7.557 6.177 18.170 1.00 98.06 217 VAL A C 1
ATOM 1773 O O . VAL A 1 217 ? -7.200 7.043 18.970 1.00 98.06 217 VAL A O 1
ATOM 1776 N N . ARG A 1 218 ? -7.292 4.884 18.369 1.00 96.38 218 ARG A N 1
ATOM 1777 C CA . ARG A 1 218 ? -6.464 4.396 19.474 1.00 96.38 218 ARG A CA 1
ATOM 1778 C C . ARG A 1 218 ? -5.101 5.107 19.495 1.00 96.38 218 ARG A C 1
ATOM 1780 O O . ARG A 1 218 ? -4.408 5.109 18.473 1.00 96.38 218 ARG A O 1
ATOM 1787 N N . PRO A 1 219 ? -4.669 5.658 20.645 1.00 95.50 219 PRO A N 1
ATOM 1788 C CA . PRO A 1 219 ? -3.409 6.392 20.734 1.00 95.50 219 PRO A CA 1
ATOM 1789 C C . PRO A 1 219 ? -2.199 5.524 20.371 1.00 95.50 219 PRO A C 1
ATOM 1791 O O . PRO A 1 219 ? -1.237 6.038 19.812 1.00 95.50 219 PRO A O 1
ATOM 1794 N N . GLU A 1 220 ? -2.263 4.211 20.610 1.00 94.06 220 GLU A N 1
ATOM 1795 C CA . GLU A 1 220 ? -1.185 3.284 20.259 1.00 94.06 220 GLU A CA 1
ATOM 1796 C C . GLU A 1 220 ? -0.993 3.158 18.738 1.00 94.06 220 GLU A C 1
ATOM 1798 O O . GLU A 1 220 ? 0.133 3.040 18.258 1.00 94.06 220 GLU A O 1
ATOM 1803 N N . ILE A 1 221 ? -2.079 3.249 17.960 1.00 94.88 221 ILE A N 1
ATOM 1804 C CA . ILE A 1 221 ? -2.007 3.249 16.492 1.00 94.88 221 ILE A CA 1
ATOM 1805 C C . ILE A 1 221 ? -1.378 4.560 16.009 1.00 94.88 221 ILE A C 1
ATOM 1807 O O . ILE A 1 221 ? -0.513 4.550 15.134 1.00 94.88 221 ILE A O 1
ATOM 1811 N N . LEU A 1 222 ? -1.765 5.696 16.600 1.00 94.88 222 LEU A N 1
ATOM 1812 C CA . LEU A 1 222 ? -1.164 6.998 16.282 1.00 94.88 222 LEU A CA 1
ATOM 1813 C C . LEU A 1 222 ? 0.338 7.025 16.611 1.00 94.88 222 LEU A C 1
ATOM 1815 O O . LEU A 1 222 ? 1.128 7.588 15.849 1.00 94.88 222 LEU A O 1
ATOM 1819 N N . GLU A 1 223 ? 0.745 6.387 17.710 1.00 93.50 223 GLU A N 1
ATOM 1820 C CA . GLU A 1 223 ? 2.152 6.215 18.071 1.00 93.50 223 GLU A CA 1
ATOM 1821 C C . GLU A 1 223 ? 2.900 5.348 17.049 1.00 93.50 223 GLU A C 1
ATOM 1823 O O . GLU A 1 223 ? 3.990 5.724 16.617 1.00 93.50 223 GLU A O 1
ATOM 1828 N N . ASP A 1 224 ? 2.300 4.252 16.578 1.00 92.62 224 ASP A N 1
ATOM 1829 C CA . ASP A 1 224 ? 2.869 3.420 15.514 1.00 92.62 224 ASP A CA 1
ATOM 1830 C C . ASP A 1 224 ? 3.050 4.193 14.200 1.00 92.62 224 ASP A C 1
ATOM 1832 O O . ASP A 1 224 ? 4.112 4.104 13.573 1.00 92.62 224 ASP A O 1
ATOM 1836 N N . LEU A 1 225 ? 2.059 4.996 13.797 1.00 91.94 225 LEU A N 1
ATOM 1837 C CA . LEU A 1 225 ? 2.149 5.852 12.609 1.00 91.94 225 LEU A CA 1
ATOM 1838 C C . LEU A 1 225 ? 3.261 6.894 12.746 1.00 91.94 225 LEU A C 1
ATOM 1840 O O . LEU A 1 225 ? 4.048 7.095 11.814 1.00 91.94 225 LEU A O 1
ATOM 1844 N N . LYS A 1 226 ? 3.359 7.532 13.917 1.00 93.00 226 LYS A N 1
ATOM 1845 C CA . LYS A 1 226 ? 4.425 8.487 14.225 1.00 93.00 226 LYS A CA 1
ATOM 1846 C C . LYS A 1 226 ? 5.795 7.812 14.173 1.00 93.00 226 LYS A C 1
ATOM 1848 O O . LYS A 1 226 ? 6.686 8.316 13.492 1.00 93.00 226 LYS A O 1
ATOM 1853 N N . ARG A 1 227 ? 5.947 6.650 14.814 1.00 93.00 227 ARG A N 1
ATOM 1854 C CA . ARG A 1 227 ? 7.185 5.862 14.811 1.00 93.00 227 ARG A CA 1
ATOM 1855 C C . ARG A 1 227 ? 7.585 5.460 13.396 1.00 93.00 227 ARG A C 1
ATOM 1857 O O . ARG A 1 227 ? 8.750 5.590 13.043 1.00 93.00 227 ARG A O 1
ATOM 1864 N N . ASN A 1 228 ? 6.640 5.020 12.565 1.00 92.06 228 ASN A N 1
ATOM 1865 C CA . ASN A 1 228 ? 6.918 4.698 11.165 1.00 92.06 228 ASN A CA 1
ATOM 1866 C C . ASN A 1 228 ? 7.395 5.927 10.387 1.00 92.06 228 ASN A C 1
ATOM 1868 O O . ASN A 1 228 ? 8.388 5.849 9.667 1.00 92.06 228 ASN A O 1
ATOM 1872 N N . ARG A 1 229 ? 6.746 7.082 10.569 1.00 90.50 229 ARG A N 1
ATOM 1873 C CA . ARG A 1 229 ? 7.185 8.336 9.946 1.00 90.50 229 ARG A CA 1
ATOM 1874 C C . ARG A 1 229 ? 8.606 8.714 10.367 1.00 90.50 229 ARG A C 1
ATOM 1876 O O . ARG A 1 229 ? 9.427 9.018 9.507 1.00 90.50 229 ARG A O 1
ATOM 1883 N N . GLU A 1 230 ? 8.898 8.706 11.664 1.00 93.12 230 GLU A N 1
ATOM 1884 C CA . GLU A 1 230 ? 10.225 9.034 12.201 1.00 93.12 230 GLU A CA 1
ATOM 1885 C C . GLU A 1 230 ? 11.294 8.052 11.709 1.00 93.12 230 GLU A C 1
ATOM 1887 O O . GLU A 1 230 ? 12.381 8.473 11.314 1.00 93.12 230 GLU A O 1
ATOM 1892 N N . HIS A 1 231 ? 10.956 6.763 11.646 1.00 92.25 231 HIS A N 1
ATOM 1893 C CA . HIS A 1 231 ? 11.815 5.712 11.111 1.00 92.25 231 HIS A CA 1
ATOM 1894 C C . HIS A 1 231 ? 12.202 5.979 9.651 1.00 92.25 231 HIS A C 1
ATOM 1896 O O . HIS A 1 231 ? 13.382 6.012 9.326 1.00 92.25 231 HIS A O 1
ATOM 1902 N N . TRP A 1 232 ? 11.241 6.275 8.771 1.00 90.38 232 TRP A N 1
ATOM 1903 C CA . TRP A 1 232 ? 11.547 6.606 7.372 1.00 90.38 232 TRP A CA 1
ATOM 1904 C C . TRP A 1 232 ? 12.301 7.928 7.212 1.00 90.38 232 TRP A C 1
ATOM 1906 O O . TRP A 1 232 ? 13.208 8.016 6.384 1.00 90.38 232 TRP A O 1
ATOM 1916 N N . LEU A 1 233 ? 11.980 8.944 8.020 1.00 89.38 233 LEU A N 1
ATOM 1917 C CA . LEU A 1 233 ? 12.705 10.217 8.011 1.00 89.38 233 LEU A CA 1
ATOM 1918 C C . LEU A 1 233 ? 14.172 10.052 8.423 1.00 89.38 233 LEU A C 1
ATOM 1920 O O . LEU A 1 233 ? 15.025 10.732 7.862 1.00 89.38 233 LEU A O 1
ATOM 1924 N N . ALA A 1 234 ? 14.482 9.130 9.338 1.00 91.44 234 ALA A N 1
ATOM 1925 C CA . ALA A 1 234 ? 15.852 8.872 9.772 1.00 91.44 234 ALA A CA 1
ATOM 1926 C C . ALA A 1 234 ? 16.752 8.311 8.655 1.00 91.44 234 ALA A C 1
ATOM 1928 O O . ALA A 1 234 ? 17.962 8.541 8.673 1.00 91.44 234 ALA A O 1
ATOM 1929 N N . ALA A 1 235 ? 16.187 7.593 7.677 1.00 89.25 235 ALA A N 1
ATOM 1930 C CA . ALA A 1 235 ? 16.930 7.118 6.509 1.00 89.25 235 ALA A CA 1
ATOM 1931 C C . ALA A 1 235 ? 16.900 8.077 5.315 1.00 89.25 235 ALA A C 1
ATOM 1933 O O . ALA A 1 235 ? 17.714 7.904 4.409 1.00 89.25 235 ALA A O 1
ATOM 1934 N N . ARG A 1 236 ? 15.968 9.035 5.272 1.00 87.12 236 ARG A N 1
ATOM 1935 C CA . ARG A 1 236 ? 15.661 9.821 4.071 1.00 87.12 236 ARG A CA 1
ATOM 1936 C C . ARG A 1 236 ? 16.824 10.713 3.631 1.00 87.12 236 ARG A C 1
ATOM 1938 O O . ARG A 1 236 ? 17.423 11.428 4.427 1.00 87.12 236 ARG A O 1
ATOM 1945 N N . ASP A 1 237 ? 17.059 10.738 2.324 1.00 90.00 237 ASP A N 1
ATOM 1946 C CA . ASP A 1 237 ? 17.831 11.775 1.640 1.00 90.00 237 ASP A CA 1
ATOM 1947 C C . ASP A 1 237 ? 16.866 12.592 0.768 1.00 90.00 237 ASP A C 1
ATOM 1949 O O . ASP A 1 237 ? 16.237 12.060 -0.149 1.00 90.00 237 ASP A O 1
ATOM 1953 N N . GLU A 1 238 ? 16.696 13.879 1.078 1.00 83.44 238 GLU A N 1
ATOM 1954 C CA . GLU A 1 238 ? 15.683 14.725 0.432 1.00 83.44 238 GLU A CA 1
ATOM 1955 C C . GLU A 1 238 ? 15.917 14.904 -1.072 1.00 83.44 238 GLU A C 1
ATOM 1957 O O . GLU A 1 238 ? 14.955 14.937 -1.847 1.00 83.44 238 GLU A O 1
ATOM 1962 N N . ALA A 1 239 ? 17.180 14.988 -1.500 1.00 79.81 239 ALA A N 1
ATOM 1963 C CA . ALA A 1 239 ? 17.529 15.173 -2.903 1.00 79.81 239 ALA A CA 1
ATOM 1964 C C . ALA A 1 239 ? 17.245 13.900 -3.706 1.00 79.81 239 ALA A C 1
ATOM 1966 O O . ALA A 1 239 ? 16.654 13.969 -4.786 1.00 79.81 239 ALA A O 1
ATOM 1967 N N . LEU A 1 240 ? 17.618 12.738 -3.161 1.00 75.62 240 LEU A N 1
ATOM 1968 C CA . LEU A 1 240 ? 17.349 11.444 -3.787 1.00 75.62 240 LEU A CA 1
ATOM 1969 C C . LEU A 1 240 ? 15.848 11.129 -3.820 1.00 75.62 240 LEU A C 1
ATOM 1971 O O . LEU A 1 240 ? 15.349 10.719 -4.864 1.00 75.62 240 LEU A O 1
ATOM 1975 N N . SER A 1 241 ? 15.124 11.369 -2.722 1.00 74.00 241 SER A N 1
ATOM 1976 C CA . SER A 1 241 ? 13.662 11.209 -2.648 1.00 74.00 241 SER A CA 1
ATOM 1977 C C . SER A 1 241 ? 12.959 12.080 -3.695 1.00 74.00 241 SER A C 1
ATOM 1979 O O . SER A 1 241 ? 12.212 11.564 -4.518 1.00 74.00 241 SER A O 1
ATOM 1981 N N . SER A 1 242 ? 13.298 13.370 -3.774 1.00 77.81 242 SER A N 1
ATOM 1982 C CA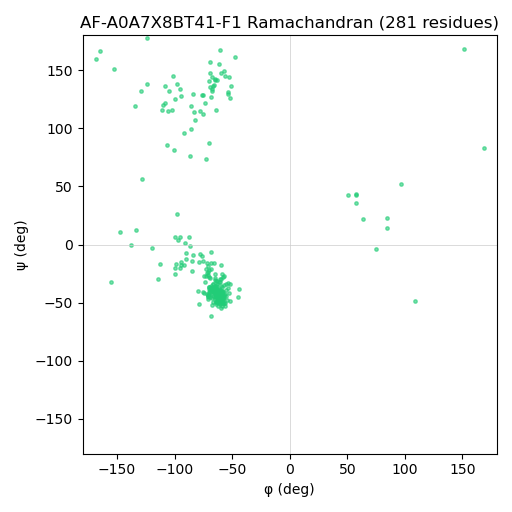 . SER A 1 242 ? 12.686 14.282 -4.753 1.00 77.81 242 SER A CA 1
ATOM 1983 C C . SER A 1 242 ? 13.001 13.913 -6.210 1.00 77.81 242 SER A C 1
ATOM 1985 O O . SER A 1 242 ? 12.217 14.202 -7.116 1.00 77.81 242 SER A O 1
ATOM 1987 N N . ALA A 1 243 ? 14.178 13.334 -6.472 1.00 72.31 243 ALA A N 1
ATOM 1988 C CA . ALA A 1 243 ? 14.545 12.855 -7.802 1.00 72.31 243 ALA A CA 1
ATOM 1989 C C . ALA A 1 243 ? 13.753 11.595 -8.184 1.00 72.31 243 ALA A C 1
ATOM 1991 O O . ALA A 1 243 ? 13.267 11.509 -9.313 1.00 72.31 243 ALA A O 1
ATOM 1992 N N . GLN A 1 244 ? 13.592 10.663 -7.240 1.00 77.00 244 GLN A N 1
ATOM 1993 C CA . GLN A 1 244 ? 12.797 9.449 -7.412 1.00 77.00 244 GLN A CA 1
ATOM 1994 C C . GLN A 1 244 ? 11.334 9.781 -7.732 1.00 77.00 244 GLN A C 1
ATOM 1996 O O . GLN A 1 244 ? 10.818 9.275 -8.728 1.00 77.00 244 GLN A O 1
ATOM 2001 N N . ASP A 1 245 ? 10.707 10.681 -6.969 1.00 79.00 245 ASP A N 1
ATOM 2002 C CA . ASP A 1 245 ? 9.304 11.077 -7.167 1.00 79.00 245 ASP A CA 1
ATOM 2003 C C . ASP A 1 245 ? 9.069 11.606 -8.593 1.00 79.00 245 ASP A C 1
ATOM 2005 O O . ASP A 1 245 ? 8.166 11.167 -9.301 1.00 79.00 245 ASP A O 1
ATOM 2009 N N . LYS A 1 246 ? 9.965 12.476 -9.084 1.00 77.31 246 LYS A N 1
ATOM 2010 C CA . LYS A 1 246 ? 9.886 13.023 -10.452 1.00 77.31 246 LYS A CA 1
ATOM 2011 C C . LYS A 1 246 ? 10.039 11.957 -11.536 1.00 77.31 246 LYS A C 1
ATOM 2013 O O . LYS A 1 246 ? 9.373 12.038 -12.569 1.00 77.31 246 LYS A O 1
ATOM 2018 N N . MET A 1 247 ? 10.953 11.003 -11.348 1.00 74.88 247 MET A N 1
ATOM 2019 C CA . MET A 1 247 ? 11.165 9.911 -12.305 1.00 74.88 247 MET A CA 1
ATOM 2020 C C . MET A 1 247 ? 9.947 8.989 -12.362 1.00 74.88 247 MET A C 1
ATOM 2022 O O . MET A 1 247 ? 9.520 8.599 -13.451 1.00 74.88 247 MET A O 1
ATOM 2026 N N . TYR A 1 248 ? 9.379 8.679 -11.200 1.00 73.75 248 TYR A N 1
ATOM 2027 C CA . TYR A 1 248 ? 8.216 7.819 -11.063 1.00 73.75 248 TYR A CA 1
ATOM 2028 C C . TYR A 1 248 ? 6.948 8.467 -11.648 1.00 73.75 248 TYR A C 1
ATOM 2030 O O . TYR A 1 248 ? 6.285 7.861 -12.491 1.00 73.75 248 TYR A O 1
ATOM 2038 N N . ASP A 1 249 ? 6.692 9.742 -11.344 1.00 76.50 249 ASP A N 1
ATOM 2039 C CA . ASP A 1 249 ? 5.590 10.517 -11.932 1.00 76.50 249 ASP A CA 1
ATOM 2040 C C . ASP A 1 249 ? 5.646 10.553 -13.467 1.00 76.50 249 ASP A C 1
ATOM 2042 O O . ASP A 1 249 ? 4.625 10.429 -14.150 1.00 76.50 249 ASP A O 1
ATOM 2046 N N . ALA A 1 250 ? 6.839 10.736 -14.043 1.00 67.50 250 ALA A N 1
ATOM 2047 C CA . ALA A 1 250 ? 7.022 10.743 -15.494 1.00 67.50 250 ALA A CA 1
ATOM 2048 C C . ALA A 1 250 ? 6.734 9.367 -16.118 1.00 67.50 250 ALA A C 1
ATOM 2050 O O . ALA A 1 250 ? 6.118 9.279 -17.187 1.00 67.50 250 ALA A O 1
ATOM 2051 N N . TYR A 1 251 ? 7.153 8.294 -15.445 1.00 73.06 251 TYR A N 1
ATOM 2052 C CA . TYR A 1 251 ? 6.870 6.923 -15.857 1.00 73.06 251 TYR A CA 1
ATOM 2053 C C . TYR A 1 251 ? 5.362 6.625 -15.841 1.00 73.06 251 TYR A C 1
ATOM 2055 O O . TYR A 1 251 ? 4.836 6.131 -16.841 1.00 73.06 251 TYR A O 1
ATOM 2063 N N . LEU A 1 252 ? 4.650 6.992 -14.771 1.00 71.69 252 LEU A N 1
ATOM 2064 C CA . LEU A 1 252 ? 3.201 6.791 -14.651 1.00 71.69 252 LEU A CA 1
ATOM 2065 C C . LEU A 1 252 ? 2.409 7.540 -15.731 1.00 71.69 252 LEU A C 1
ATOM 2067 O O . LEU A 1 252 ? 1.577 6.944 -16.420 1.00 71.69 252 LEU A O 1
ATOM 2071 N N . LYS A 1 253 ? 2.734 8.818 -15.962 1.00 70.38 253 LYS A N 1
ATOM 2072 C CA . LYS A 1 253 ? 2.091 9.635 -17.008 1.00 70.38 253 LYS A CA 1
ATOM 2073 C C . LYS A 1 253 ? 2.282 9.050 -18.408 1.00 70.38 253 LYS A C 1
ATOM 2075 O O . LYS A 1 253 ? 1.374 9.109 -19.234 1.00 70.38 253 LYS A O 1
ATOM 2080 N N . THR A 1 254 ? 3.445 8.455 -18.676 1.00 66.94 254 THR A N 1
ATOM 2081 C CA . THR A 1 254 ? 3.739 7.809 -19.967 1.00 66.94 254 THR A CA 1
ATOM 2082 C C . THR A 1 254 ? 2.925 6.523 -20.165 1.00 66.94 254 THR A C 1
ATOM 2084 O O . THR A 1 254 ? 2.588 6.182 -21.297 1.00 66.94 254 THR A O 1
ATOM 2087 N N . ASN A 1 255 ? 2.551 5.841 -19.078 1.00 62.97 255 ASN A N 1
ATOM 2088 C CA . ASN A 1 255 ? 1.770 4.600 -19.088 1.00 62.97 255 ASN A CA 1
ATOM 2089 C C . ASN A 1 255 ? 0.265 4.819 -18.828 1.00 62.97 255 ASN A C 1
ATOM 2091 O O . ASN A 1 255 ? -0.422 3.909 -18.378 1.00 62.97 255 ASN A O 1
ATOM 2095 N N . LYS A 1 256 ? -0.260 6.009 -19.157 1.00 62.31 256 LYS A N 1
ATOM 2096 C CA . LYS A 1 256 ? -1.689 6.378 -19.061 1.00 62.31 256 LYS A CA 1
ATOM 2097 C C . LYS A 1 256 ? -2.291 6.376 -17.650 1.00 62.31 256 LYS A C 1
ATOM 2099 O O . LYS A 1 256 ? -3.510 6.340 -17.519 1.00 62.31 256 LYS A O 1
ATOM 2104 N N . VAL A 1 257 ? -1.480 6.494 -16.603 1.00 57.12 257 VAL A N 1
ATOM 2105 C CA . VAL A 1 257 ? -1.997 6.787 -15.261 1.00 57.12 257 VAL A CA 1
ATOM 2106 C C . VAL A 1 257 ? -2.137 8.307 -15.148 1.00 57.12 257 VAL A C 1
ATOM 2108 O O . VAL A 1 257 ? -1.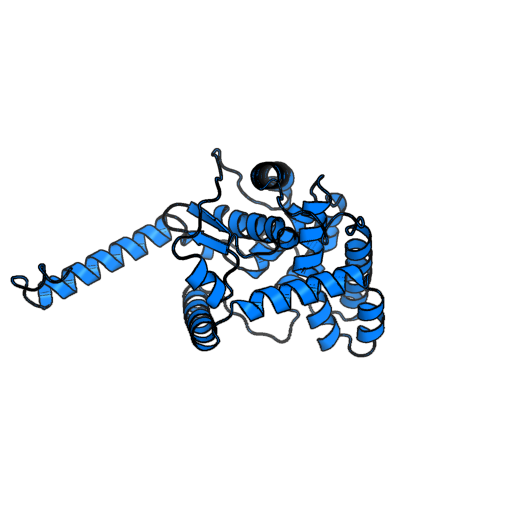146 9.025 -15.006 1.00 57.12 257 VAL A O 1
ATOM 2111 N N . SER A 1 258 ? -3.357 8.821 -15.320 1.00 46.09 258 SER A N 1
ATOM 2112 C CA . SER A 1 258 ? -3.665 10.251 -15.218 1.00 46.09 258 SER A CA 1
ATOM 2113 C C . SER A 1 258 ? -4.400 10.547 -13.914 1.00 46.09 258 SER A C 1
ATOM 2115 O O . SER A 1 258 ? -5.545 10.134 -13.769 1.00 46.09 258 SER A O 1
ATOM 2117 N N . SER A 1 259 ? -3.779 11.310 -13.013 1.00 43.41 259 SER A N 1
ATOM 2118 C CA . SER A 1 259 ? -4.466 11.886 -11.856 1.00 43.41 259 SER A CA 1
ATOM 2119 C C . SER A 1 259 ? -4.906 13.314 -12.176 1.00 43.41 259 SER A C 1
ATOM 2121 O O . SER A 1 259 ? -4.147 14.110 -12.738 1.00 43.41 259 SER A O 1
ATOM 2123 N N . GLY A 1 260 ? -6.150 13.655 -11.850 1.00 38.75 260 GLY A N 1
ATOM 2124 C CA . GLY A 1 260 ? -6.630 15.015 -12.051 1.00 38.75 260 GLY A CA 1
ATOM 2125 C C . GLY A 1 260 ? -8.129 15.166 -11.891 1.00 38.75 260 GLY A C 1
ATOM 2126 O O . GLY A 1 260 ? -8.830 15.207 -12.893 1.00 38.75 260 GLY A O 1
ATOM 2127 N N . GLN A 1 261 ? -8.591 15.308 -10.647 1.00 35.72 261 GLN A N 1
ATOM 2128 C CA . GLN A 1 261 ? -9.807 16.037 -10.268 1.00 35.72 261 GLN A CA 1
ATOM 2129 C C . GLN A 1 261 ? -9.850 16.233 -8.742 1.00 35.72 261 GLN A C 1
ATOM 2131 O O . GLN A 1 261 ? -9.147 15.539 -8.007 1.00 35.72 261 GLN A O 1
ATOM 2136 N N . GLU A 1 262 ? -10.634 17.205 -8.262 1.00 45.41 262 GLU A N 1
ATOM 2137 C CA . GLU A 1 262 ? -10.889 17.421 -6.830 1.00 45.41 262 GLU A CA 1
ATOM 2138 C C . GLU A 1 262 ? -11.819 16.336 -6.267 1.00 45.41 262 GLU A C 1
ATOM 2140 O O . GLU A 1 262 ? -12.992 16.578 -6.016 1.00 45.41 262 GLU A O 1
ATOM 2145 N N . ASN A 1 263 ? -11.283 15.134 -6.090 1.00 55.69 263 ASN A N 1
ATOM 2146 C CA . ASN A 1 263 ? -11.957 13.995 -5.472 1.00 55.69 263 ASN A CA 1
ATOM 2147 C C . ASN A 1 263 ? -11.112 13.486 -4.291 1.00 55.69 263 ASN A C 1
ATOM 2149 O O . ASN A 1 263 ? -10.028 14.026 -4.026 1.00 55.69 263 ASN A O 1
ATOM 2153 N N . TYR A 1 264 ? -11.600 12.468 -3.570 1.00 59.28 264 TYR A N 1
ATOM 2154 C CA . TYR A 1 264 ? -10.790 11.734 -2.590 1.00 59.28 264 TYR A CA 1
ATOM 2155 C C . TYR A 1 264 ? -9.425 11.353 -3.179 1.00 59.28 264 TYR A C 1
ATOM 2157 O O . TYR A 1 264 ? -9.255 11.263 -4.400 1.00 59.28 264 TYR A O 1
ATOM 2165 N N . SER A 1 265 ? -8.460 11.033 -2.318 1.00 78.69 265 SER A N 1
ATOM 2166 C CA . SER A 1 265 ? -7.350 10.203 -2.774 1.00 78.69 265 SER A CA 1
ATOM 2167 C C . SER A 1 265 ? -7.914 8.955 -3.471 1.00 78.69 265 SER A C 1
ATOM 2169 O O . SER A 1 265 ? -8.880 8.358 -2.993 1.00 78.69 265 SER A O 1
ATOM 2171 N N . GLU A 1 266 ? -7.344 8.555 -4.613 1.00 81.81 266 GLU A N 1
ATOM 2172 C CA . GLU A 1 266 ? -7.883 7.435 -5.407 1.00 81.81 266 GLU A CA 1
ATOM 2173 C C . GLU A 1 266 ? -8.044 6.155 -4.568 1.00 81.81 266 GLU A C 1
ATOM 2175 O O . GLU A 1 266 ? -8.994 5.400 -4.750 1.00 81.81 266 GLU A O 1
ATOM 2180 N N . VAL A 1 267 ? -7.155 5.943 -3.590 1.00 86.06 267 VAL A N 1
ATOM 2181 C CA . VAL A 1 267 ? -7.243 4.842 -2.619 1.00 86.06 267 VAL A CA 1
ATOM 2182 C C . VAL A 1 267 ? -8.526 4.928 -1.787 1.00 86.06 267 VAL A C 1
ATOM 2184 O O . VAL A 1 267 ? -9.228 3.931 -1.644 1.00 86.06 267 VAL A O 1
ATOM 2187 N N . VAL A 1 268 ? -8.852 6.102 -1.239 1.00 88.62 268 VAL A N 1
ATOM 2188 C CA . VAL A 1 268 ? -10.061 6.301 -0.426 1.00 88.62 268 VAL A CA 1
ATOM 2189 C C . VAL A 1 268 ? -11.317 6.221 -1.286 1.00 88.62 268 VAL A C 1
ATOM 2191 O O . VAL A 1 268 ? -12.268 5.583 -0.853 1.00 88.62 268 VAL A O 1
ATOM 2194 N N . ALA A 1 269 ? -11.319 6.758 -2.510 1.00 87.69 269 ALA A N 1
ATOM 2195 C CA . ALA A 1 269 ? -12.446 6.597 -3.439 1.00 87.69 269 ALA A CA 1
ATOM 2196 C C . ALA A 1 269 ? -12.739 5.113 -3.727 1.00 87.69 269 ALA A C 1
ATOM 2198 O O . ALA A 1 269 ? -13.878 4.648 -3.614 1.00 87.69 269 ALA A O 1
ATOM 2199 N N . LEU A 1 270 ? -11.692 4.341 -4.033 1.00 90.31 270 LEU A N 1
ATOM 2200 C CA . LEU A 1 270 ? -11.784 2.899 -4.255 1.00 90.31 270 LEU A CA 1
ATOM 2201 C C . LEU A 1 270 ? -12.272 2.155 -3.009 1.00 90.31 270 LEU A C 1
ATOM 2203 O O . LEU A 1 270 ? -13.083 1.236 -3.115 1.00 90.31 270 LEU A O 1
ATOM 2207 N N . LEU A 1 271 ? -11.814 2.547 -1.819 1.00 92.62 271 LEU A N 1
ATOM 2208 C CA . LEU A 1 271 ? -12.283 1.955 -0.570 1.00 92.62 271 LEU A CA 1
ATOM 2209 C C . LEU A 1 271 ? -13.745 2.303 -0.304 1.00 92.62 271 LEU A C 1
ATOM 2211 O O . LEU A 1 271 ? -14.528 1.386 -0.119 1.00 92.62 271 LEU A O 1
ATOM 2215 N N . VAL A 1 272 ? -14.142 3.575 -0.339 1.00 92.06 272 VAL A N 1
ATOM 2216 C CA . VAL A 1 272 ? -15.529 4.011 -0.096 1.00 92.06 272 VAL A CA 1
ATOM 2217 C C . VAL A 1 272 ? -16.502 3.298 -1.039 1.00 92.06 272 VAL A C 1
ATOM 2219 O O . VAL A 1 272 ? -17.519 2.778 -0.585 1.00 92.06 272 VAL A O 1
ATOM 2222 N N . SER A 1 273 ? -16.163 3.197 -2.326 1.00 89.81 273 SER A N 1
ATOM 2223 C CA . SER A 1 273 ? -17.015 2.551 -3.337 1.00 89.81 273 SER A CA 1
ATOM 2224 C C . SER A 1 273 ? -17.092 1.023 -3.219 1.00 89.81 273 SER A C 1
ATOM 2226 O O . SER A 1 273 ? -18.078 0.426 -3.647 1.00 89.81 273 SER A O 1
ATOM 2228 N N . SER A 1 274 ? -16.086 0.365 -2.630 1.00 91.44 274 SER A N 1
ATOM 2229 C CA . SER A 1 274 ? -15.996 -1.105 -2.593 1.00 91.44 274 SER A CA 1
ATOM 2230 C C . SER A 1 274 ? -15.977 -1.726 -1.194 1.00 91.44 274 SER A C 1
ATOM 2232 O O . SER A 1 274 ? -15.984 -2.952 -1.070 1.00 91.44 274 SER A O 1
ATOM 2234 N N . TYR A 1 275 ? -15.987 -0.926 -0.125 1.00 92.56 275 TYR A N 1
ATOM 2235 C CA . TYR A 1 275 ? -15.817 -1.424 1.241 1.00 92.56 275 TYR A CA 1
ATOM 2236 C C . TYR A 1 275 ? -16.889 -2.448 1.606 1.00 92.56 275 TYR A C 1
ATOM 2238 O O . TYR A 1 275 ? -16.572 -3.534 2.087 1.00 92.56 275 TYR A O 1
ATOM 2246 N N . ASP A 1 276 ? -18.154 -2.141 1.318 1.00 92.00 276 ASP A N 1
ATOM 2247 C CA . ASP A 1 276 ? -19.274 -3.013 1.667 1.00 92.00 276 ASP A CA 1
ATOM 2248 C C . ASP A 1 276 ? -19.284 -4.306 0.834 1.00 92.00 276 ASP A C 1
ATOM 2250 O O . ASP A 1 276 ? -19.671 -5.351 1.355 1.00 92.00 276 ASP A O 1
ATOM 2254 N N . LEU A 1 277 ? -18.765 -4.278 -0.403 1.00 92.56 277 LEU A N 1
ATOM 2255 C CA . LEU A 1 277 ? -18.555 -5.473 -1.233 1.00 92.56 277 LEU A CA 1
ATOM 2256 C C . LEU A 1 277 ? -17.565 -6.451 -0.580 1.00 92.56 277 LEU A C 1
ATOM 2258 O O . LEU A 1 277 ? -17.760 -7.667 -0.649 1.00 92.56 277 LEU A O 1
ATOM 2262 N N . PHE A 1 278 ? -16.505 -5.934 0.047 1.00 94.19 278 PHE A N 1
ATOM 2263 C CA . PHE A 1 278 ? -15.454 -6.760 0.643 1.00 94.19 278 PHE A CA 1
ATOM 2264 C C . PHE A 1 278 ? -15.632 -7.025 2.140 1.00 94.19 278 PHE A C 1
ATOM 2266 O O . PHE A 1 278 ? -15.100 -8.015 2.644 1.00 94.19 278 PHE A O 1
ATOM 2273 N N . SER A 1 279 ? -16.422 -6.208 2.839 1.00 92.94 279 SER A N 1
ATOM 2274 C CA . SER A 1 279 ? -16.651 -6.318 4.282 1.00 92.94 279 SER A CA 1
ATOM 2275 C C . SER A 1 279 ? -17.073 -7.711 4.779 1.00 92.94 279 SER A C 1
ATOM 2277 O O . SER A 1 279 ? -16.594 -8.098 5.847 1.00 92.94 279 SER A O 1
ATOM 2279 N N . PRO A 1 280 ? -17.840 -8.538 4.028 1.00 95.12 280 PRO A N 1
ATOM 2280 C CA . PRO A 1 280 ? -18.171 -9.897 4.460 1.00 95.12 280 PRO A CA 1
ATOM 2281 C C . PRO A 1 280 ? -16.967 -10.850 4.541 1.00 95.12 280 PRO A C 1
ATOM 2283 O O . PRO A 1 280 ? -17.080 -11.923 5.133 1.00 95.12 280 PRO A O 1
ATOM 2286 N N . PHE A 1 281 ? -15.831 -10.502 3.927 1.00 93.94 281 PHE A N 1
ATOM 2287 C CA . PHE A 1 281 ? -14.602 -11.302 3.956 1.00 93.94 281 PHE A CA 1
ATOM 2288 C C . PHE A 1 281 ? -13.627 -10.879 5.060 1.00 93.94 281 PHE A C 1
ATOM 2290 O O . PHE A 1 281 ? -12.703 -11.642 5.367 1.00 93.94 281 PHE A O 1
ATOM 2297 N N . PHE A 1 282 ? -13.819 -9.694 5.648 1.00 94.69 282 PHE A N 1
ATOM 2298 C CA . PHE A 1 282 ? -12.961 -9.182 6.714 1.00 94.69 282 PHE A CA 1
ATOM 2299 C C . PHE A 1 282 ? -13.128 -10.020 7.985 1.00 94.69 282 PHE A C 1
ATOM 2301 O O . PHE A 1 282 ? -14.211 -10.534 8.273 1.00 94.69 282 PHE A O 1
ATOM 2308 N N . ARG A 1 283 ? -12.025 -10.207 8.714 1.00 84.38 283 ARG A N 1
ATOM 2309 C CA . ARG A 1 283 ? -11.953 -11.067 9.905 1.00 84.38 283 ARG A CA 1
ATOM 2310 C C . ARG A 1 283 ? -11.641 -10.296 11.175 1.00 84.38 283 ARG A C 1
ATOM 2312 O O . ARG A 1 283 ? -10.981 -9.240 11.087 1.00 84.38 283 ARG A O 1
#

Radius of gyration: 20.55 Å; Cα contacts (8 Å, |Δi|>4): 321; chains: 1; bounding box: 60×42×57 Å

Foldseek 3Di:
DVPVPPPDDPVRVVVVVVVVVVVVVVLLCVQFLVLLVDDDQCVLLVFDQDFDDLVLLVVVLLVLLVLLQVLDPVPAQDDDPDDPLVVLQVQLLVLCVVCCPNSVFDDDDDDQDADEDDVLLLCLQLVNQWAADRNVLHTYGRPLADQLQRSLSRQLNVCSSRSNDDSLSSLLRSLLSQQLTPDSSSNNNSSLVCSVLSLVQCVVRVVVCSVVSVVSHDVSSVVSNVVRVVSSVVSYDPVSNVVVVVVVVVVCVVSPNDDDDPGRDSNSSVCSRCVVVSVVSGD